Protein AF-A0A833GC86-F1 (afdb_monomer_lite)

Structure (mmCIF, N/CA/C/O backbone):
data_AF-A0A833GC86-F1
#
_entry.id   AF-A0A833GC86-F1
#
loop_
_atom_site.group_PDB
_atom_site.id
_atom_site.type_symbol
_atom_site.label_atom_id
_atom_site.label_alt_id
_atom_site.label_comp_id
_atom_site.label_asym_id
_atom_site.label_entity_id
_atom_site.label_seq_id
_atom_site.pdbx_PDB_ins_code
_atom_site.Cartn_x
_atom_site.Cartn_y
_atom_site.Cartn_z
_atom_site.occupancy
_atom_site.B_iso_or_equiv
_atom_site.auth_seq_id
_atom_site.auth_comp_id
_atom_site.auth_asym_id
_atom_site.auth_atom_id
_atom_site.pdbx_PDB_model_num
ATOM 1 N N . MET A 1 1 ? -3.538 -28.461 -6.489 1.00 41.25 1 MET A N 1
ATOM 2 C CA . MET A 1 1 ? -3.599 -27.564 -7.672 1.00 41.25 1 MET A CA 1
ATOM 3 C C . MET A 1 1 ? -4.728 -27.880 -8.668 1.00 41.25 1 MET A C 1
ATOM 5 O O . MET A 1 1 ? -5.441 -26.957 -9.031 1.00 41.25 1 MET A O 1
ATOM 9 N N . ARG A 1 2 ? -4.992 -29.138 -9.071 1.00 38.62 2 ARG A N 1
ATOM 10 C CA . ARG A 1 2 ? -6.050 -29.469 -10.067 1.00 38.62 2 ARG A CA 1
ATOM 11 C C . ARG A 1 2 ? -7.509 -29.173 -9.650 1.00 38.62 2 ARG A C 1
ATOM 13 O O . ARG A 1 2 ? -8.361 -29.050 -10.521 1.00 38.62 2 ARG A O 1
ATOM 20 N N . ARG A 1 3 ? -7.817 -29.083 -8.346 1.00 41.31 3 ARG A N 1
ATOM 21 C CA . ARG A 1 3 ? -9.195 -28.878 -7.836 1.00 41.31 3 ARG A CA 1
ATOM 22 C C . ARG A 1 3 ? -9.641 -27.407 -7.839 1.00 41.31 3 ARG A C 1
ATOM 24 O O . ARG A 1 3 ? -10.788 -27.131 -8.160 1.00 41.31 3 ARG A O 1
ATOM 31 N N . VAL A 1 4 ? -8.726 -26.469 -7.575 1.00 46.44 4 VAL A N 1
ATOM 32 C CA . VAL A 1 4 ? -9.007 -25.016 -7.590 1.00 46.44 4 VAL A CA 1
ATOM 33 C C . VAL A 1 4 ? -9.354 -24.543 -9.003 1.00 46.44 4 VAL A C 1
ATOM 35 O O . VAL A 1 4 ? -10.356 -23.866 -9.206 1.00 46.44 4 VAL A O 1
ATOM 38 N N . TRP A 1 5 ? -8.591 -25.004 -9.996 1.00 43.59 5 TRP A N 1
ATOM 39 C CA . TRP A 1 5 ? -8.842 -24.701 -11.406 1.00 43.59 5 TRP A CA 1
ATOM 40 C C . TRP A 1 5 ? -10.152 -25.285 -11.940 1.00 43.59 5 TRP A C 1
ATOM 42 O O . TRP A 1 5 ? -10.709 -24.736 -12.883 1.00 43.59 5 TRP A O 1
ATOM 52 N N . ARG A 1 6 ? -10.658 -26.369 -11.340 1.00 50.62 6 ARG A N 1
ATOM 53 C CA . ARG A 1 6 ? -11.938 -26.975 -11.728 1.00 50.62 6 ARG A CA 1
ATOM 54 C C . ARG A 1 6 ? -13.118 -26.120 -11.253 1.00 50.62 6 ARG A C 1
ATOM 56 O O . ARG A 1 6 ? -13.956 -25.752 -12.055 1.00 50.62 6 ARG A O 1
ATOM 63 N N . CYS A 1 7 ? -13.091 -25.661 -9.999 1.00 52.62 7 CYS A N 1
ATOM 64 C CA . CYS A 1 7 ? -14.120 -24.771 -9.443 1.00 52.62 7 CYS A CA 1
ATOM 65 C C . CYS A 1 7 ? -14.231 -23.428 -10.192 1.00 52.62 7 CYS A C 1
ATOM 67 O O . CYS A 1 7 ? -15.331 -22.937 -10.429 1.00 52.62 7 CYS A O 1
ATOM 69 N N . VAL A 1 8 ? -13.095 -22.850 -10.602 1.00 53.06 8 VAL A N 1
ATOM 70 C CA . VAL A 1 8 ? -13.078 -21.625 -11.422 1.00 53.06 8 VAL A CA 1
ATOM 71 C C . VAL A 1 8 ? -13.586 -21.900 -12.841 1.00 53.06 8 VAL A C 1
ATOM 73 O O . VAL A 1 8 ? -14.339 -21.089 -13.370 1.00 53.06 8 VAL A O 1
ATOM 76 N N . ARG A 1 9 ? -13.232 -23.052 -13.430 1.00 55.84 9 ARG A N 1
ATOM 77 C CA . ARG A 1 9 ? -13.683 -23.463 -14.768 1.00 55.84 9 ARG A CA 1
ATOM 78 C C . ARG A 1 9 ? -15.189 -23.704 -14.845 1.00 55.84 9 ARG A C 1
ATOM 80 O O . ARG A 1 9 ? -15.820 -23.273 -15.802 1.00 55.84 9 ARG A O 1
ATOM 87 N N . ASP A 1 10 ? -15.750 -24.348 -13.831 1.00 57.50 10 ASP A N 1
ATOM 88 C CA . ASP A 1 10 ? -17.147 -24.791 -13.839 1.00 57.50 10 ASP A CA 1
ATOM 89 C C . ASP A 1 10 ? -18.130 -23.664 -13.458 1.00 57.50 10 ASP A C 1
ATOM 91 O O . ASP A 1 10 ? -19.323 -23.770 -13.721 1.00 57.50 10 ASP A O 1
ATOM 95 N N . ARG A 1 11 ? -17.645 -22.566 -12.853 1.00 58.19 11 ARG A N 1
ATOM 96 C CA . ARG A 1 11 ? -18.454 -21.385 -12.471 1.00 58.19 11 ARG A CA 1
ATOM 97 C C . ARG A 1 11 ? -18.236 -20.159 -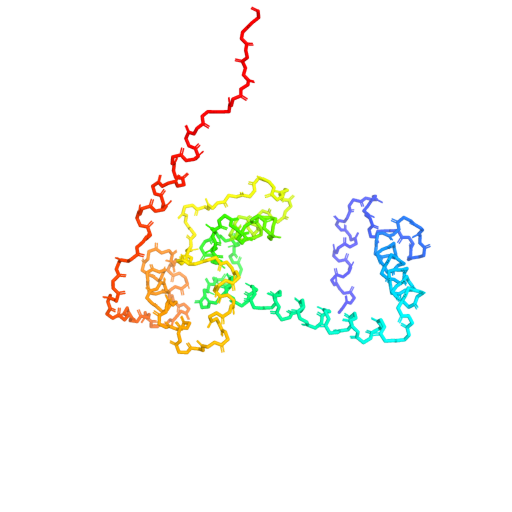13.363 1.00 58.19 11 ARG A C 1
ATOM 99 O O . ARG A 1 11 ? -18.746 -19.080 -13.064 1.00 58.19 11 ARG A O 1
ATOM 106 N N . GLY A 1 12 ? -17.443 -20.292 -14.421 1.00 54.50 12 GLY A N 1
ATOM 107 C CA . GLY A 1 12 ? -17.150 -19.202 -15.341 1.00 54.50 12 GLY A CA 1
ATOM 108 C C . GLY A 1 12 ? -18.253 -18.946 -16.354 1.00 54.50 12 GLY A C 1
ATOM 109 O O . GLY A 1 12 ? -18.792 -19.913 -16.887 1.00 54.50 12 GLY A O 1
ATOM 110 N N . PRO A 1 13 ? -18.536 -17.686 -16.724 1.00 58.62 13 PRO A N 1
ATOM 111 C CA . PRO A 1 13 ? -19.307 -17.427 -17.933 1.00 58.62 13 PRO A CA 1
ATOM 112 C C . PRO A 1 13 ? -18.597 -18.052 -19.156 1.00 58.62 13 PRO A C 1
ATOM 114 O O . PRO A 1 13 ? -17.365 -18.074 -19.193 1.00 58.62 13 PRO A O 1
ATOM 117 N N . PRO A 1 14 ? -19.322 -18.524 -20.187 1.00 57.69 14 PRO A N 1
ATOM 118 C CA . PRO A 1 14 ? -18.741 -19.218 -21.349 1.00 57.69 14 PRO A CA 1
ATOM 119 C C . PRO A 1 14 ? -17.734 -18.374 -22.159 1.00 57.69 14 PRO A C 1
ATOM 121 O O . PRO A 1 14 ? -16.962 -18.901 -22.952 1.00 57.69 14 PRO A O 1
ATOM 124 N N . HIS A 1 15 ? -17.703 -17.063 -21.926 1.00 60.59 15 HIS A N 1
ATOM 125 C CA . HIS A 1 15 ? -16.785 -16.077 -22.509 1.00 60.59 15 HIS A CA 1
ATOM 126 C C . HIS A 1 15 ? -15.728 -15.583 -21.504 1.00 60.59 15 HIS A C 1
ATOM 128 O O . HIS A 1 15 ? -15.120 -14.526 -21.694 1.00 60.59 15 HIS A O 1
ATOM 134 N N . ALA A 1 16 ? -15.495 -16.326 -20.419 1.00 61.56 16 ALA A N 1
ATOM 135 C CA . ALA A 1 16 ? -14.500 -15.965 -19.426 1.00 61.56 16 ALA A CA 1
ATOM 136 C C . ALA A 1 16 ? -13.107 -15.810 -20.077 1.00 61.56 16 ALA A C 1
ATOM 138 O O . ALA A 1 16 ? -12.679 -16.684 -20.836 1.00 61.56 16 ALA A O 1
ATOM 139 N N . PRO A 1 17 ? -12.350 -14.739 -19.771 1.00 59.00 17 PRO A N 1
ATOM 140 C CA . PRO A 1 17 ? -11.050 -14.469 -20.396 1.00 59.00 17 PRO A CA 1
ATOM 141 C C . PRO A 1 17 ? -10.033 -15.610 -20.258 1.00 59.00 17 PRO A C 1
ATOM 143 O O . PRO A 1 17 ? -9.136 -15.742 -21.087 1.00 59.00 17 PRO A O 1
ATOM 146 N N . TRP A 1 18 ? -10.178 -16.438 -19.221 1.00 59.81 18 TRP A N 1
ATOM 147 C CA . TRP A 1 18 ? -9.312 -17.579 -18.923 1.00 59.81 18 TRP A CA 1
ATOM 148 C C . TRP A 1 18 ? -9.715 -18.880 -19.639 1.00 59.81 18 TRP A C 1
ATOM 150 O O . TRP A 1 18 ? -8.977 -19.857 -19.554 1.00 59.81 18 TRP A O 1
ATOM 160 N N . ALA A 1 19 ? -10.854 -18.919 -20.344 1.00 62.34 19 ALA A N 1
ATOM 161 C CA . ALA A 1 19 ? -11.276 -20.062 -21.167 1.00 62.34 19 ALA A CA 1
ATOM 162 C C . ALA A 1 19 ? -10.611 -20.071 -22.559 1.00 62.34 19 ALA A C 1
ATOM 164 O O . ALA A 1 19 ? -10.871 -20.949 -23.380 1.00 62.34 19 ALA A O 1
ATOM 165 N N . ARG A 1 20 ? -9.755 -19.082 -22.843 1.00 70.38 20 ARG A N 1
ATOM 166 C CA . ARG A 1 20 ? -9.073 -18.928 -24.130 1.00 70.38 20 ARG A CA 1
ATOM 167 C C . ARG A 1 20 ? -7.896 -19.907 -24.255 1.00 70.38 20 ARG A C 1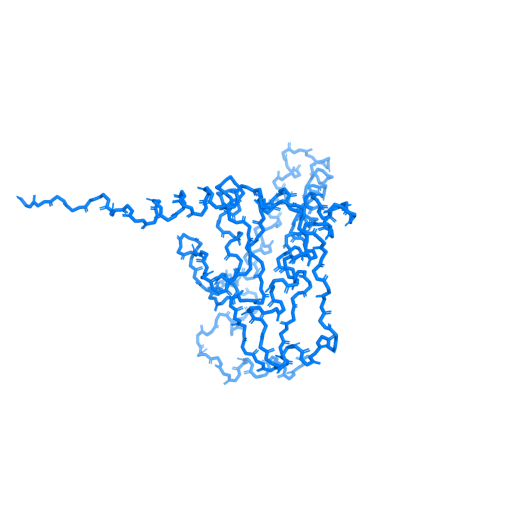
ATOM 169 O O . ARG A 1 20 ? -7.266 -20.222 -23.244 1.00 70.38 20 ARG A O 1
ATOM 176 N N . PRO A 1 21 ? -7.556 -20.357 -25.479 1.00 77.56 21 PRO A N 1
ATOM 177 C CA . PRO A 1 21 ? -6.347 -21.140 -25.712 1.00 77.56 21 PRO A CA 1
ATOM 178 C C . PRO A 1 21 ? -5.118 -20.413 -25.168 1.00 77.56 21 PRO A C 1
ATOM 180 O O . PRO A 1 21 ? -5.012 -19.191 -25.300 1.00 77.56 21 PRO A O 1
ATOM 183 N N . TRP A 1 22 ? -4.178 -21.170 -24.599 1.00 77.00 22 TRP A N 1
ATOM 184 C CA . TRP A 1 22 ? -2.976 -20.622 -23.968 1.00 77.00 22 TRP A CA 1
ATOM 185 C C . TRP A 1 22 ? -2.252 -19.622 -24.873 1.00 77.00 22 TRP A C 1
ATOM 187 O O . TRP A 1 22 ? -1.982 -18.516 -24.421 1.00 77.00 22 TRP A O 1
ATOM 197 N N . PHE A 1 23 ? -2.060 -19.965 -26.152 1.00 83.12 23 PHE A N 1
ATOM 198 C CA . PHE A 1 23 ? -1.354 -19.166 -27.163 1.00 83.12 23 PHE A CA 1
ATOM 199 C C . PHE A 1 23 ? -2.235 -18.170 -27.940 1.00 83.12 23 PHE A C 1
ATOM 201 O O . PHE A 1 23 ? -1.877 -17.743 -29.033 1.00 83.12 23 PHE A O 1
ATOM 208 N N . SER A 1 24 ? -3.403 -17.792 -27.415 1.00 83.75 24 SER A N 1
ATOM 209 C CA . SER A 1 24 ? -4.240 -16.780 -28.067 1.00 83.75 24 SER A CA 1
ATOM 210 C C . SER A 1 24 ? -3.587 -15.387 -27.996 1.00 83.75 24 SER A C 1
ATOM 212 O O . SER A 1 24 ? -3.195 -14.967 -26.904 1.00 83.75 24 SER A O 1
ATOM 214 N N . PRO A 1 25 ? -3.563 -14.602 -29.093 1.00 83.56 25 PRO A N 1
ATOM 215 C CA . PRO A 1 25 ? -3.072 -13.220 -29.069 1.00 83.56 25 PRO A CA 1
ATOM 216 C C . PRO A 1 25 ? -3.931 -12.298 -28.192 1.00 83.56 25 PRO A C 1
ATOM 218 O O . PRO A 1 25 ? -3.479 -11.225 -27.808 1.00 83.56 25 PRO A O 1
ATOM 221 N N . HIS A 1 26 ? -5.150 -12.713 -27.829 1.00 84.25 26 HIS A N 1
ATOM 222 C CA . HIS A 1 26 ? -6.025 -11.991 -26.902 1.00 84.25 26 HIS A CA 1
ATOM 223 C C . HIS A 1 26 ? -5.904 -12.468 -25.446 1.00 84.25 26 HIS A C 1
ATOM 225 O O . HIS A 1 26 ? -6.743 -12.121 -24.605 1.00 84.25 26 HIS A O 1
ATOM 231 N N . ASN A 1 27 ? -4.912 -13.304 -25.135 1.00 86.00 27 ASN A N 1
ATOM 232 C CA . ASN A 1 27 ? -4.597 -13.686 -23.768 1.00 86.00 27 ASN A CA 1
ATOM 233 C C . ASN A 1 27 ? -3.830 -12.540 -23.089 1.00 86.00 27 ASN A C 1
ATOM 235 O O . ASN A 1 27 ? -2.641 -12.349 -23.337 1.00 86.00 27 ASN A O 1
ATOM 239 N N . ARG A 1 28 ? -4.506 -11.787 -22.210 1.00 85.12 28 ARG A N 1
ATOM 240 C CA . ARG A 1 28 ? -3.920 -10.626 -21.512 1.00 85.12 28 ARG A CA 1
ATOM 241 C C . ARG A 1 28 ? -2.653 -10.966 -20.723 1.00 85.12 28 ARG A C 1
ATOM 243 O O . ARG A 1 28 ? -1.787 -10.110 -20.587 1.00 85.12 28 ARG A O 1
ATOM 250 N N . PHE A 1 29 ? -2.529 -12.199 -20.228 1.00 86.44 29 PHE A N 1
ATOM 251 C CA . PHE A 1 29 ? -1.321 -12.651 -19.540 1.00 86.44 29 PHE A CA 1
ATOM 252 C C . PHE A 1 29 ? -0.124 -12.722 -20.499 1.00 86.44 29 PHE A C 1
ATOM 254 O O . PHE A 1 29 ? 0.922 -12.147 -20.210 1.00 86.44 29 PHE A O 1
ATOM 261 N N . LEU A 1 30 ? -0.293 -13.350 -21.670 1.00 88.62 30 LEU A N 1
ATOM 262 C CA . LEU A 1 30 ? 0.762 -13.400 -22.688 1.00 88.62 30 LEU A CA 1
ATOM 263 C C . LEU A 1 30 ? 1.086 -12.015 -23.248 1.00 88.62 30 LEU A C 1
ATOM 265 O O . LEU A 1 30 ? 2.257 -11.701 -23.420 1.00 88.62 30 LEU A O 1
ATOM 269 N N . GLN A 1 31 ? 0.073 -11.175 -23.481 1.00 90.88 31 GLN A N 1
ATOM 270 C CA . GLN A 1 31 ? 0.286 -9.781 -23.886 1.00 90.88 31 GLN A CA 1
ATOM 271 C C . GLN A 1 31 ? 1.161 -9.032 -22.870 1.00 90.88 31 GLN A C 1
ATOM 273 O O . GLN A 1 31 ? 2.071 -8.310 -23.266 1.00 90.88 31 GLN A O 1
ATOM 278 N N . GLY A 1 32 ? 0.924 -9.243 -21.569 1.00 91.19 32 GLY A N 1
ATOM 279 C CA . GLY A 1 32 ? 1.743 -8.677 -20.497 1.00 91.19 32 GLY A CA 1
ATOM 280 C C . GLY A 1 32 ? 3.193 -9.166 -20.531 1.00 91.19 32 GLY A C 1
ATOM 281 O O . GLY A 1 32 ? 4.105 -8.348 -20.452 1.00 91.19 32 GLY A O 1
ATOM 282 N N . ILE A 1 33 ? 3.415 -10.472 -20.721 1.00 92.38 33 ILE A N 1
ATOM 283 C CA . ILE A 1 33 ? 4.769 -11.036 -20.864 1.00 92.38 33 ILE A CA 1
ATOM 284 C C . ILE A 1 33 ? 5.480 -10.440 -22.081 1.00 92.38 33 ILE A C 1
ATOM 286 O O . ILE A 1 33 ? 6.621 -10.003 -21.965 1.00 92.38 33 ILE A O 1
ATOM 290 N N . VAL A 1 34 ? 4.816 -10.389 -23.240 1.00 94.62 34 VAL A N 1
ATOM 291 C CA . VAL A 1 34 ? 5.395 -9.814 -24.462 1.00 94.62 34 VAL A CA 1
ATOM 292 C C . VAL A 1 34 ? 5.765 -8.350 -24.239 1.00 94.62 34 VAL A C 1
ATOM 294 O O . VAL A 1 34 ? 6.886 -7.961 -24.550 1.00 94.62 34 VAL A O 1
ATOM 297 N N . LEU A 1 35 ? 4.876 -7.554 -23.638 1.00 95.00 35 LEU A N 1
ATOM 298 C CA . LEU A 1 35 ? 5.151 -6.152 -23.323 1.00 95.00 35 LEU A CA 1
ATOM 299 C C . LEU A 1 35 ? 6.356 -5.998 -22.382 1.00 95.00 35 LEU A C 1
ATOM 301 O O . LEU A 1 35 ? 7.195 -5.126 -22.598 1.00 95.00 35 LEU A O 1
ATOM 305 N N . GLN A 1 36 ? 6.480 -6.862 -21.372 1.00 92.12 36 GLN A N 1
ATOM 306 C CA . GLN A 1 36 ? 7.625 -6.860 -20.463 1.00 92.12 36 GLN A CA 1
ATOM 307 C C . GLN A 1 36 ? 8.932 -7.209 -21.191 1.00 92.12 36 GLN A C 1
ATOM 309 O O . GLN A 1 36 ? 9.941 -6.538 -20.982 1.00 92.12 36 GLN A O 1
ATOM 314 N N . MET A 1 37 ? 8.919 -8.207 -22.079 1.00 93.50 37 MET A N 1
ATOM 315 C CA . MET A 1 37 ? 10.089 -8.564 -22.891 1.00 93.50 37 MET A CA 1
ATOM 316 C C . MET A 1 37 ? 10.482 -7.440 -23.854 1.00 93.50 37 MET A C 1
ATOM 318 O O . MET A 1 37 ? 11.669 -7.159 -24.005 1.00 93.50 37 MET A O 1
ATOM 322 N N . VAL A 1 38 ? 9.504 -6.758 -24.459 1.00 95.62 38 VAL A N 1
ATOM 323 C CA . VAL A 1 38 ? 9.738 -5.575 -25.304 1.00 95.62 38 VAL A CA 1
ATOM 324 C C . VAL A 1 38 ? 10.388 -4.453 -24.498 1.00 95.62 38 VAL A C 1
ATOM 326 O O . VAL A 1 38 ? 11.356 -3.860 -24.965 1.00 95.62 38 VAL A O 1
ATOM 329 N N . LEU A 1 39 ? 9.916 -4.189 -23.276 1.00 93.12 39 LEU A N 1
ATOM 330 C CA . LEU A 1 39 ? 10.502 -3.169 -22.404 1.00 93.12 39 LEU A CA 1
ATOM 331 C C . LEU A 1 39 ? 11.962 -3.491 -22.051 1.00 93.12 39 LEU A C 1
ATOM 333 O O . LEU A 1 39 ? 12.820 -2.618 -22.152 1.00 93.12 39 LEU A O 1
ATOM 337 N N . VAL A 1 40 ? 12.260 -4.742 -21.686 1.00 91.38 40 VAL A N 1
ATOM 338 C CA . VAL A 1 40 ? 13.640 -5.179 -21.414 1.00 91.38 40 VAL A CA 1
ATOM 339 C C . VAL A 1 40 ? 14.506 -5.056 -22.671 1.00 91.38 40 VAL A C 1
ATOM 341 O O . VAL A 1 40 ? 15.615 -4.532 -22.598 1.00 91.38 40 VAL A O 1
ATOM 344 N N . GLY A 1 41 ? 13.992 -5.471 -23.834 1.00 93.31 41 GLY A N 1
ATOM 345 C CA . GLY A 1 41 ? 14.680 -5.319 -25.117 1.00 93.31 41 GLY A CA 1
ATOM 346 C C . GLY A 1 41 ? 14.990 -3.858 -25.451 1.00 93.31 41 GLY A C 1
ATOM 347 O O . GLY A 1 41 ? 16.100 -3.553 -25.877 1.00 93.31 41 GLY A O 1
ATOM 348 N N . LEU A 1 42 ? 14.053 -2.942 -25.185 1.00 95.38 42 LEU A N 1
ATOM 349 C CA . LEU A 1 42 ? 14.245 -1.504 -25.375 1.00 95.38 42 LEU A CA 1
ATOM 350 C C . LEU A 1 42 ? 15.335 -0.945 -24.451 1.00 95.38 42 LEU A C 1
ATOM 352 O O . LEU A 1 42 ? 16.176 -0.170 -24.898 1.00 95.38 42 LEU A O 1
ATOM 356 N N . VAL A 1 43 ? 15.362 -1.364 -23.184 1.00 95.00 43 VAL A N 1
ATOM 357 C CA . VAL A 1 43 ? 16.419 -0.971 -22.237 1.00 95.00 43 VAL A CA 1
ATOM 358 C C . VAL A 1 43 ? 17.795 -1.417 -22.736 1.00 95.00 43 VAL A C 1
ATOM 360 O O . VAL A 1 43 ? 18.733 -0.622 -22.725 1.00 95.00 43 VAL A O 1
ATOM 363 N N . VAL A 1 44 ? 17.913 -2.657 -23.220 1.00 93.69 44 VAL A N 1
ATOM 364 C CA . VAL A 1 44 ? 19.168 -3.173 -23.793 1.00 93.69 44 VAL A CA 1
ATOM 365 C C . VAL A 1 44 ? 19.548 -2.426 -25.070 1.00 93.69 44 VAL A C 1
ATOM 367 O O . VAL A 1 44 ? 20.718 -2.113 -25.260 1.00 93.69 44 VAL A O 1
ATOM 370 N N . ALA A 1 45 ? 18.585 -2.101 -25.932 1.00 95.06 45 ALA A N 1
ATOM 371 C CA . ALA A 1 45 ? 18.848 -1.367 -27.167 1.00 95.06 45 ALA A CA 1
ATOM 372 C C . ALA A 1 45 ? 19.350 0.066 -26.911 1.00 95.06 45 ALA A C 1
ATOM 374 O O . ALA A 1 45 ? 20.207 0.549 -27.645 1.00 95.06 45 ALA A O 1
ATOM 375 N N . LEU A 1 46 ? 18.837 0.739 -25.874 1.00 96.06 46 LEU A N 1
ATOM 376 C CA . LEU A 1 46 ? 19.182 2.131 -25.559 1.00 96.06 46 LEU A CA 1
ATOM 377 C C . LEU A 1 46 ? 20.438 2.270 -24.693 1.00 96.06 46 LEU A C 1
ATOM 379 O O . LEU A 1 46 ? 21.219 3.196 -24.890 1.00 96.06 46 LEU A O 1
ATOM 383 N N . ALA A 1 47 ? 20.618 1.381 -23.716 1.00 94.81 47 ALA A N 1
ATOM 384 C CA . ALA A 1 47 ? 21.668 1.491 -22.703 1.00 94.81 47 ALA A CA 1
ATOM 385 C C . ALA A 1 47 ? 22.681 0.335 -22.743 1.00 94.81 47 ALA A C 1
ATOM 387 O O . ALA A 1 47 ? 23.611 0.305 -21.941 1.00 94.81 47 ALA A O 1
ATOM 388 N N . GLY A 1 48 ? 22.526 -0.629 -23.653 1.00 94.12 48 GLY A N 1
ATOM 389 C CA . GLY A 1 48 ? 23.367 -1.821 -23.708 1.00 94.12 48 GLY A CA 1
ATOM 390 C C . GLY A 1 48 ? 23.178 -2.747 -22.495 1.00 94.12 48 GLY A C 1
ATOM 391 O O . GLY A 1 48 ? 22.191 -2.645 -21.758 1.00 94.12 48 GLY A O 1
ATOM 392 N N . PRO A 1 49 ? 24.131 -3.663 -22.243 1.00 91.31 49 PRO A N 1
ATOM 393 C CA . PRO A 1 49 ? 24.060 -4.600 -21.118 1.00 91.31 49 PRO A CA 1
ATOM 394 C C . PRO A 1 49 ? 24.004 -3.933 -19.734 1.00 91.31 49 PRO A C 1
ATOM 396 O O . PRO A 1 49 ? 23.401 -4.487 -18.816 1.00 91.31 49 PRO A O 1
ATOM 399 N N . SER A 1 50 ? 24.578 -2.735 -19.566 1.00 94.12 50 SER A N 1
ATOM 400 C CA . SER A 1 50 ? 24.494 -1.981 -18.303 1.00 94.12 50 SER A CA 1
ATOM 401 C C . SER A 1 50 ? 23.062 -1.529 -17.989 1.00 94.12 50 SER A C 1
ATOM 403 O O . SER A 1 50 ? 22.694 -1.439 -16.816 1.00 94.12 50 SER A O 1
ATOM 405 N N . GLY A 1 51 ? 22.219 -1.348 -19.013 1.00 93.69 51 GLY A N 1
ATOM 406 C CA . GLY A 1 51 ? 20.788 -1.102 -18.855 1.00 93.69 51 GLY A CA 1
ATOM 407 C C . GLY A 1 51 ? 20.069 -2.214 -18.088 1.00 93.69 51 GLY A C 1
ATOM 408 O O . GLY A 1 51 ? 19.191 -1.926 -17.279 1.00 93.69 51 GLY A O 1
ATOM 409 N N . ILE A 1 52 ? 20.483 -3.475 -18.262 1.00 91.56 52 ILE A N 1
ATOM 410 C CA . ILE A 1 52 ? 19.915 -4.617 -17.524 1.00 91.56 52 ILE A CA 1
ATOM 411 C C . ILE A 1 52 ? 20.200 -4.478 -16.027 1.00 91.56 52 ILE A C 1
ATOM 413 O O . ILE A 1 52 ? 19.312 -4.708 -15.208 1.00 91.56 52 ILE A O 1
ATOM 417 N N . VAL A 1 53 ? 21.420 -4.070 -15.666 1.00 93.25 53 VAL A N 1
ATOM 418 C CA . VAL A 1 53 ? 21.816 -3.870 -14.265 1.00 93.25 53 VAL A CA 1
ATOM 419 C C . VAL A 1 53 ? 21.002 -2.739 -13.639 1.00 93.25 53 VAL A C 1
ATOM 421 O O . VAL A 1 53 ? 20.428 -2.924 -12.567 1.00 93.25 53 VAL A O 1
ATOM 424 N N . ALA A 1 54 ? 20.886 -1.597 -14.323 1.00 92.75 54 ALA A N 1
ATOM 425 C CA . ALA A 1 54 ? 20.071 -0.478 -13.852 1.00 92.75 54 ALA A CA 1
ATOM 426 C C . ALA A 1 54 ? 18.595 -0.881 -13.684 1.00 92.75 54 ALA A C 1
ATOM 428 O O . ALA A 1 54 ? 17.997 -0.618 -12.641 1.00 92.75 54 ALA A O 1
ATOM 429 N N . PHE A 1 55 ? 18.033 -1.596 -14.663 1.00 92.69 55 PHE A N 1
ATOM 430 C CA . PHE A 1 55 ? 16.666 -2.111 -14.606 1.00 92.69 55 PHE A CA 1
ATOM 431 C C . PHE A 1 55 ? 16.456 -3.071 -13.428 1.00 92.69 55 PHE A C 1
ATOM 433 O O . PHE A 1 55 ? 15.460 -2.957 -12.715 1.00 92.69 55 PHE A O 1
ATOM 440 N N . ALA A 1 56 ? 17.402 -3.980 -13.178 1.00 93.31 56 ALA A N 1
ATOM 441 C CA . ALA A 1 56 ? 17.344 -4.908 -12.052 1.00 93.31 56 ALA A CA 1
ATOM 442 C C . ALA A 1 56 ? 17.387 -4.180 -10.698 1.00 93.31 56 ALA A C 1
ATOM 444 O O . ALA A 1 56 ? 16.609 -4.511 -9.803 1.00 93.31 56 ALA A O 1
ATOM 445 N N . ILE A 1 57 ? 18.236 -3.154 -10.558 1.00 95.44 57 ILE A N 1
ATOM 446 C CA . ILE A 1 57 ? 18.295 -2.316 -9.351 1.00 95.44 57 ILE A CA 1
ATOM 447 C C . ILE A 1 57 ? 16.957 -1.602 -9.135 1.00 95.44 57 ILE A C 1
ATOM 449 O O . ILE A 1 57 ? 16.391 -1.678 -8.044 1.00 95.44 57 ILE A O 1
ATOM 453 N N . THR A 1 58 ? 16.409 -0.953 -10.168 1.00 94.44 58 THR A N 1
ATOM 454 C CA . THR A 1 58 ? 15.105 -0.278 -10.080 1.00 94.44 58 THR A CA 1
ATOM 455 C C . THR A 1 58 ? 13.981 -1.254 -9.732 1.00 94.44 58 THR A C 1
ATOM 457 O O . THR A 1 58 ? 13.141 -0.938 -8.890 1.00 94.44 58 THR A O 1
ATOM 460 N N . ALA A 1 59 ? 13.978 -2.455 -10.317 1.00 93.38 59 ALA A N 1
ATOM 461 C CA . ALA A 1 59 ? 13.012 -3.498 -9.986 1.00 93.38 59 ALA A CA 1
ATOM 462 C C . ALA A 1 59 ? 13.127 -3.934 -8.516 1.00 93.38 59 ALA A C 1
ATOM 464 O O . ALA A 1 59 ? 12.109 -4.038 -7.834 1.00 93.38 59 ALA A O 1
ATOM 465 N N . GLY A 1 60 ? 14.348 -4.120 -8.005 1.00 96.00 60 GLY A N 1
ATOM 466 C CA . GLY A 1 60 ? 14.596 -4.444 -6.599 1.00 96.00 60 GLY A CA 1
ATOM 467 C C . GLY A 1 60 ? 14.101 -3.354 -5.647 1.00 96.00 60 GLY A C 1
ATOM 468 O O . GLY A 1 60 ? 13.390 -3.650 -4.687 1.00 96.00 60 GLY A O 1
ATOM 469 N N . ILE A 1 61 ? 14.390 -2.084 -5.949 1.00 93.56 61 ILE A N 1
ATOM 470 C CA . ILE A 1 61 ? 13.868 -0.940 -5.186 1.00 93.56 61 ILE A CA 1
ATOM 471 C C . ILE A 1 61 ? 12.335 -0.951 -5.193 1.00 93.56 61 ILE A C 1
ATOM 473 O O . ILE A 1 61 ? 11.713 -0.791 -4.146 1.00 93.56 61 ILE A O 1
ATOM 477 N N . ASN A 1 62 ? 11.715 -1.183 -6.352 1.00 91.81 62 ASN A N 1
ATOM 478 C CA . ASN A 1 62 ? 10.262 -1.224 -6.470 1.00 91.81 62 ASN A CA 1
ATOM 479 C C . ASN A 1 62 ? 9.635 -2.363 -5.645 1.00 91.81 62 ASN A C 1
ATOM 481 O O . ASN A 1 62 ? 8.603 -2.151 -5.013 1.00 91.81 62 ASN A O 1
ATOM 485 N N . VAL A 1 63 ? 10.269 -3.541 -5.591 1.00 94.12 63 VAL A N 1
ATOM 486 C CA . VAL A 1 63 ? 9.839 -4.638 -4.705 1.00 94.12 63 VAL A CA 1
ATOM 487 C C . VAL A 1 63 ? 9.855 -4.182 -3.249 1.00 94.12 63 VAL A C 1
ATOM 489 O O . VAL A 1 63 ? 8.851 -4.331 -2.561 1.00 94.12 63 VAL A O 1
ATOM 492 N N . VAL A 1 64 ? 10.944 -3.559 -2.790 1.00 92.06 64 VAL A N 1
ATOM 493 C CA . VAL A 1 64 ? 11.038 -3.055 -1.410 1.00 92.06 64 VAL A CA 1
ATOM 494 C C . VAL A 1 64 ? 9.947 -2.023 -1.117 1.00 92.06 64 VAL A C 1
ATOM 496 O O . VAL A 1 64 ? 9.320 -2.086 -0.064 1.00 92.06 64 VAL A O 1
ATOM 499 N N . VAL A 1 65 ? 9.678 -1.096 -2.041 1.00 90.19 65 VAL A N 1
ATOM 500 C CA . VAL A 1 65 ? 8.635 -0.070 -1.873 1.00 90.19 65 VAL A CA 1
ATOM 501 C C . VAL A 1 65 ? 7.241 -0.693 -1.766 1.00 90.19 65 VAL A C 1
ATOM 503 O O . VAL A 1 65 ? 6.464 -0.303 -0.892 1.00 90.19 65 VAL A O 1
ATOM 506 N N . ILE A 1 66 ? 6.920 -1.666 -2.623 1.00 90.81 66 ILE A N 1
ATOM 507 C CA . ILE A 1 66 ? 5.623 -2.355 -2.599 1.00 90.81 66 ILE A CA 1
ATOM 508 C C . ILE A 1 66 ? 5.471 -3.169 -1.312 1.00 90.81 66 ILE A C 1
ATOM 510 O O . ILE A 1 66 ? 4.444 -3.060 -0.644 1.00 90.81 66 ILE A O 1
ATOM 514 N N . GLU A 1 67 ? 6.492 -3.935 -0.927 1.00 94.31 67 GLU A N 1
ATOM 515 C CA . GLU A 1 67 ? 6.445 -4.758 0.283 1.00 94.31 67 GLU A CA 1
ATOM 516 C C . GLU A 1 67 ? 6.405 -3.915 1.559 1.00 94.31 67 GLU A C 1
ATOM 518 O O . GLU A 1 67 ? 5.662 -4.239 2.483 1.00 94.31 67 GLU A O 1
ATOM 523 N N . ALA A 1 68 ? 7.116 -2.786 1.605 1.00 92.38 68 ALA A N 1
ATOM 524 C CA . ALA A 1 68 ? 7.001 -1.842 2.711 1.00 92.38 68 ALA A CA 1
ATOM 525 C C . ALA A 1 68 ? 5.580 -1.262 2.802 1.00 92.38 68 ALA A C 1
ATOM 527 O O . ALA A 1 68 ? 5.018 -1.186 3.895 1.00 92.38 68 ALA A O 1
ATOM 528 N N . GLY A 1 69 ? 4.969 -0.926 1.659 1.00 91.69 69 GLY A N 1
ATOM 529 C CA . GLY A 1 69 ? 3.571 -0.504 1.574 1.00 91.69 69 GLY A CA 1
ATOM 530 C C . GLY A 1 69 ? 2.597 -1.568 2.090 1.00 91.69 69 GLY A C 1
ATOM 531 O O . GLY A 1 69 ? 1.719 -1.254 2.894 1.00 91.69 69 GLY A O 1
ATOM 532 N N . ASN A 1 70 ? 2.784 -2.829 1.690 1.00 92.75 70 ASN A N 1
ATOM 533 C CA . ASN A 1 70 ? 1.993 -3.965 2.173 1.00 92.75 70 ASN A CA 1
ATOM 534 C C . ASN A 1 70 ? 2.162 -4.164 3.681 1.00 92.75 70 ASN A C 1
ATOM 536 O O . ASN A 1 70 ? 1.177 -4.347 4.399 1.00 92.75 70 ASN A O 1
ATOM 540 N N . TYR A 1 71 ? 3.405 -4.093 4.160 1.00 95.31 71 TYR A N 1
ATOM 541 C CA . TYR A 1 71 ? 3.737 -4.242 5.567 1.00 95.31 71 TYR A CA 1
ATOM 542 C C . TYR A 1 71 ? 3.013 -3.192 6.404 1.00 95.31 71 TYR A C 1
ATOM 544 O O . TYR A 1 71 ? 2.229 -3.556 7.277 1.00 95.31 71 TYR A O 1
ATOM 552 N N . ILE A 1 72 ? 3.179 -1.898 6.104 1.00 95.38 72 I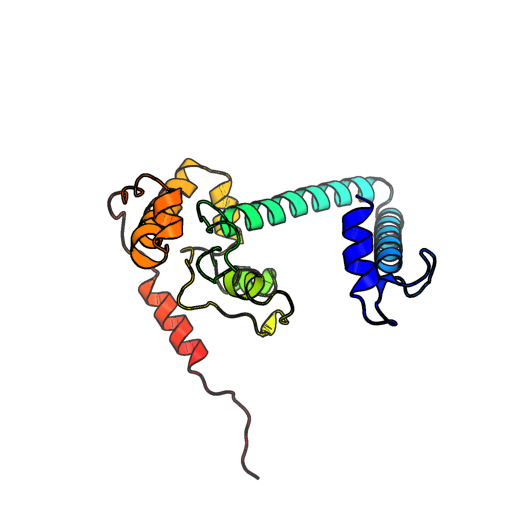LE A N 1
ATOM 553 C CA . ILE A 1 72 ? 2.494 -0.849 6.870 1.00 95.38 72 ILE A CA 1
ATOM 554 C C . ILE A 1 72 ? 0.974 -0.905 6.672 1.00 95.38 72 ILE A C 1
ATOM 556 O O . ILE A 1 72 ? 0.223 -0.681 7.612 1.00 95.38 72 ILE A O 1
ATOM 560 N N . GLY A 1 73 ? 0.491 -1.263 5.480 1.00 94.00 73 GLY A N 1
ATOM 561 C CA . GLY A 1 73 ? -0.939 -1.352 5.183 1.00 94.00 73 GLY A CA 1
ATOM 562 C C . GLY A 1 73 ? -1.671 -2.405 6.017 1.00 94.00 73 GLY A C 1
ATOM 563 O O . GLY A 1 73 ? -2.870 -2.262 6.263 1.00 94.00 73 GLY A O 1
ATOM 564 N N . HIS A 1 74 ? -0.965 -3.434 6.491 1.00 94.62 74 HIS A N 1
ATOM 565 C CA . HIS A 1 74 ? -1.555 -4.571 7.204 1.00 94.62 74 HIS A CA 1
ATOM 566 C C . HIS A 1 74 ? -0.944 -4.851 8.581 1.00 94.62 74 HIS A C 1
ATOM 568 O O . HIS A 1 74 ? -1.346 -5.810 9.240 1.00 94.62 74 HIS A O 1
ATOM 574 N N . TYR A 1 75 ? -0.004 -4.027 9.044 1.00 95.62 75 TYR A N 1
ATOM 575 C CA . TYR A 1 75 ? 0.721 -4.298 10.279 1.00 95.62 75 TYR A CA 1
ATOM 576 C C . TYR A 1 75 ? -0.206 -4.385 11.499 1.00 95.62 75 TYR A C 1
ATOM 578 O O . TYR A 1 75 ? -0.966 -3.459 11.788 1.00 95.62 75 TYR A O 1
ATOM 586 N N . GLY A 1 76 ? -0.099 -5.486 12.248 1.00 93.06 76 GLY A N 1
ATOM 587 C CA . GLY A 1 76 ? -0.693 -5.650 13.578 1.00 93.06 76 GLY A CA 1
ATOM 588 C C . GLY A 1 76 ? -2.224 -5.739 13.637 1.00 93.06 76 GLY A C 1
ATOM 589 O O . GLY A 1 76 ? -2.764 -5.881 14.736 1.00 93.06 76 GLY A O 1
ATOM 590 N N . LEU A 1 77 ? -2.926 -5.662 12.503 1.00 93.50 77 LEU A N 1
ATOM 591 C CA . LEU A 1 77 ? -4.385 -5.770 12.438 1.00 93.50 77 LEU A CA 1
ATOM 592 C C . LEU A 1 77 ? -4.800 -7.225 12.239 1.00 93.50 77 LEU A C 1
ATOM 594 O O . LEU A 1 77 ? -4.220 -7.948 11.428 1.00 93.50 77 LEU A O 1
ATOM 598 N N . VAL A 1 78 ? -5.841 -7.645 12.953 1.00 93.62 78 VAL A N 1
ATOM 599 C CA . VAL A 1 78 ? -6.375 -9.006 12.862 1.00 93.62 78 VAL A CA 1
ATOM 600 C C . VAL A 1 78 ? -7.768 -9.004 12.250 1.00 93.62 78 VAL A C 1
ATOM 602 O O . VAL A 1 78 ? -8.511 -8.025 12.317 1.00 93.62 78 VAL A O 1
ATOM 605 N N . ARG A 1 79 ? -8.120 -10.132 11.640 1.00 94.06 79 ARG A N 1
ATOM 606 C CA . ARG A 1 79 ? -9.453 -10.404 11.111 1.00 94.06 79 ARG A CA 1
ATOM 607 C C . ARG A 1 79 ? -9.851 -11.806 11.526 1.00 94.06 79 ARG A C 1
ATOM 609 O O . ARG A 1 79 ? -9.084 -12.746 11.314 1.00 94.06 79 ARG A O 1
ATOM 616 N N . ALA A 1 80 ? -11.070 -11.954 12.029 1.00 92.62 80 ALA A N 1
ATOM 617 C CA . ALA A 1 80 ? -11.598 -13.268 12.360 1.00 92.62 80 ALA A CA 1
ATOM 618 C C . ALA A 1 80 ? -11.673 -14.193 11.119 1.00 92.62 80 ALA A C 1
ATOM 620 O O . ALA A 1 80 ? -12.155 -13.764 10.058 1.00 92.62 80 ALA A O 1
ATOM 621 N N . PRO A 1 81 ? -11.207 -15.456 11.211 1.00 90.69 81 PRO A N 1
ATOM 622 C CA . PRO A 1 81 ? -11.266 -16.411 10.108 1.00 90.69 81 PRO A CA 1
ATOM 623 C C . PRO A 1 81 ? -12.677 -16.541 9.522 1.00 90.69 81 PRO A C 1
ATOM 625 O O . PRO A 1 81 ? -13.672 -16.554 10.239 1.00 90.69 81 PRO A O 1
ATOM 628 N N . GLY A 1 82 ? -12.778 -16.603 8.193 1.00 90.25 82 GLY A N 1
ATOM 629 C CA . GLY A 1 82 ? -14.063 -16.724 7.492 1.00 90.25 82 GLY A CA 1
ATOM 630 C C . GLY A 1 82 ? -14.932 -15.456 7.462 1.00 90.25 82 GLY A C 1
ATOM 631 O O . GLY A 1 82 ? -15.931 -15.438 6.746 1.00 90.25 82 GLY A O 1
ATOM 632 N N . ARG A 1 83 ? -14.567 -14.370 8.162 1.00 90.00 83 ARG A N 1
ATOM 633 C CA . ARG A 1 83 ? -15.306 -13.094 8.110 1.00 90.00 83 ARG A CA 1
ATOM 634 C C . ARG A 1 83 ? -14.895 -12.235 6.906 1.00 90.00 83 ARG A C 1
ATOM 636 O O . ARG A 1 83 ? -13.731 -12.271 6.506 1.00 90.00 83 ARG A O 1
ATOM 643 N N . PRO A 1 84 ? -15.796 -11.422 6.323 1.00 90.06 84 PRO A N 1
ATOM 644 C CA . PRO A 1 84 ? -15.455 -10.543 5.203 1.00 90.06 84 PRO A CA 1
ATOM 645 C C . PRO A 1 84 ? -14.440 -9.458 5.595 1.00 90.06 84 PRO A C 1
ATOM 647 O O . PRO A 1 84 ? -14.333 -9.070 6.759 1.00 90.06 84 PRO A O 1
ATOM 650 N N . VAL A 1 85 ? -13.703 -8.936 4.610 1.00 90.94 85 VAL A N 1
ATOM 651 C CA . VAL A 1 85 ? -12.801 -7.793 4.817 1.00 90.94 85 VAL A CA 1
ATOM 652 C C . VAL A 1 85 ? -13.621 -6.517 5.039 1.00 90.94 85 VAL A C 1
ATOM 654 O O . VAL A 1 85 ? -14.542 -6.217 4.276 1.00 90.94 85 VAL A O 1
ATOM 657 N N . ARG A 1 86 ? -13.280 -5.775 6.096 1.00 92.44 86 ARG A N 1
ATOM 658 C CA . ARG A 1 86 ? -13.870 -4.499 6.500 1.00 92.44 86 ARG A CA 1
ATOM 659 C C . ARG A 1 86 ? -12.795 -3.410 6.506 1.00 92.44 86 ARG A C 1
ATOM 661 O O . ARG A 1 86 ? -11.614 -3.753 6.574 1.00 92.44 86 ARG A O 1
ATOM 668 N N . PRO A 1 87 ? -13.184 -2.123 6.482 1.00 93.56 87 PRO A N 1
ATOM 669 C CA . PRO A 1 87 ? -12.227 -1.020 6.426 1.00 93.56 87 PRO A CA 1
ATOM 670 C C . PRO A 1 87 ? -11.189 -1.056 7.556 1.00 93.56 87 PRO A C 1
ATOM 672 O O . PRO A 1 87 ? -10.000 -0.866 7.311 1.00 93.56 87 PRO A O 1
ATOM 675 N N . ARG A 1 88 ? -11.619 -1.462 8.754 1.00 93.62 88 ARG A N 1
ATOM 676 C CA . ARG A 1 88 ? -10.772 -1.676 9.930 1.00 93.62 88 ARG A CA 1
ATOM 677 C C . ARG A 1 88 ? -9.669 -2.734 9.803 1.00 93.62 88 ARG A C 1
ATOM 679 O O . ARG A 1 88 ? -8.835 -2.799 10.689 1.00 93.62 88 ARG A O 1
ATOM 686 N N . HIS A 1 89 ? -9.612 -3.551 8.751 1.00 94.62 89 HIS A N 1
ATOM 687 C CA . HIS A 1 89 ? -8.557 -4.573 8.583 1.00 94.62 89 HIS A CA 1
ATOM 688 C C . HIS A 1 89 ? -7.335 -4.085 7.786 1.00 94.62 89 HIS A C 1
ATOM 690 O O . HIS A 1 89 ? -6.569 -4.893 7.259 1.00 94.62 89 HIS A O 1
ATOM 696 N N . SER A 1 90 ? -7.186 -2.774 7.616 1.00 94.44 90 SER A N 1
ATOM 697 C CA . SER A 1 90 ? -6.105 -2.176 6.827 1.00 94.44 90 SER A CA 1
ATOM 698 C C . SER A 1 90 ? -5.905 -0.716 7.215 1.00 94.44 90 SER A C 1
ATOM 700 O O . SER A 1 90 ? -6.883 -0.026 7.495 1.00 94.44 90 SER A O 1
ATOM 702 N N . TRP A 1 91 ? -4.659 -0.256 7.211 1.00 95.38 91 TRP A N 1
ATOM 703 C CA . TRP A 1 91 ? -4.278 1.124 7.505 1.00 95.38 91 TRP A CA 1
ATOM 704 C C . TRP A 1 91 ? -4.360 2.012 6.270 1.00 95.38 91 TRP A C 1
ATOM 706 O O . TRP A 1 91 ? -3.945 1.610 5.187 1.00 95.38 91 TRP A O 1
ATOM 716 N N . ASN A 1 92 ? -4.797 3.259 6.442 1.00 93.56 92 ASN A N 1
ATOM 717 C CA . ASN A 1 92 ? -4.665 4.298 5.419 1.00 93.56 92 ASN A CA 1
ATOM 718 C C . ASN A 1 92 ? -3.517 5.250 5.757 1.00 93.56 92 ASN A C 1
ATOM 720 O O . ASN A 1 92 ? -3.247 5.522 6.924 1.00 93.56 92 ASN A O 1
ATOM 724 N N . ALA A 1 93 ? -2.899 5.836 4.735 1.00 91.62 93 ALA A N 1
ATOM 725 C CA . ALA A 1 93 ? -1.903 6.898 4.896 1.00 91.62 93 ALA A CA 1
ATOM 726 C C . ALA A 1 93 ? -2.150 8.051 3.898 1.00 91.62 93 ALA A C 1
ATOM 728 O O . ALA A 1 93 ? -1.322 8.322 3.018 1.00 91.62 93 ALA A O 1
ATOM 729 N N . PRO A 1 94 ? -3.316 8.725 3.986 1.00 85.00 94 PRO A N 1
ATOM 730 C CA . PRO A 1 94 ? -3.806 9.639 2.964 1.00 85.00 94 PRO A CA 1
ATOM 731 C C . PRO A 1 94 ? -3.155 11.019 3.109 1.00 85.00 94 PRO A C 1
ATOM 733 O O . PRO A 1 94 ? -3.738 11.956 3.655 1.00 85.00 94 PRO A O 1
ATOM 736 N N . ARG A 1 95 ? -1.931 11.174 2.602 1.00 90.12 95 ARG A N 1
ATOM 737 C CA . ARG A 1 95 ? -1.306 12.498 2.421 1.00 90.12 95 ARG A CA 1
ATOM 738 C C . ARG A 1 95 ? -1.251 12.829 0.942 1.00 90.12 95 ARG A C 1
ATOM 740 O O . ARG A 1 95 ? -0.925 11.946 0.152 1.00 90.12 95 ARG A O 1
ATOM 747 N N . PHE A 1 96 ? -1.555 14.074 0.577 1.00 85.75 96 PHE A N 1
ATOM 748 C CA . PHE A 1 96 ? -1.699 14.512 -0.816 1.00 85.75 96 PHE A CA 1
ATOM 749 C C . PHE A 1 96 ? -0.555 14.027 -1.712 1.00 85.75 96 PHE A C 1
ATOM 751 O O . PHE A 1 96 ? -0.810 13.312 -2.670 1.00 85.75 96 PHE A O 1
ATOM 758 N N . PHE A 1 97 ? 0.698 14.314 -1.351 1.00 86.31 97 PHE A N 1
ATOM 759 C CA . PHE A 1 97 ? 1.853 13.940 -2.168 1.00 86.31 97 PHE A CA 1
ATOM 760 C C . PHE A 1 97 ? 1.966 12.424 -2.394 1.00 86.31 97 PHE A C 1
ATOM 762 O O . PHE A 1 97 ? 2.004 11.967 -3.535 1.00 86.31 97 PHE A O 1
ATOM 769 N N . SER A 1 98 ? 1.949 11.629 -1.315 1.00 84.31 98 SER A N 1
ATOM 770 C CA . SER A 1 98 ? 2.014 10.163 -1.416 1.00 84.31 98 SER A CA 1
ATOM 771 C C . SER A 1 98 ? 0.813 9.588 -2.159 1.00 84.31 98 SER A C 1
ATOM 773 O O . SER A 1 98 ? 0.949 8.646 -2.927 1.00 84.31 98 SER A O 1
ATOM 775 N N . THR A 1 99 ? -0.363 10.169 -1.950 1.00 86.06 99 THR A N 1
ATOM 776 C CA . THR A 1 99 ? -1.610 9.714 -2.562 1.00 86.06 99 THR A CA 1
ATOM 777 C C . THR A 1 99 ? -1.613 10.009 -4.060 1.00 86.06 99 THR A C 1
ATOM 779 O O . THR A 1 99 ? -1.982 9.139 -4.836 1.00 86.06 99 THR A O 1
ATOM 782 N N . SER A 1 100 ? -1.141 11.179 -4.487 1.00 85.81 100 SER A N 1
ATOM 783 C CA . SER A 1 100 ? -1.017 11.535 -5.902 1.00 85.81 100 SER A CA 1
ATOM 784 C C . SER A 1 100 ? 0.019 10.667 -6.619 1.00 85.81 100 SER A C 1
ATOM 786 O O . SER A 1 100 ? -0.286 10.110 -7.669 1.00 85.81 100 SER A O 1
ATOM 788 N N . MET A 1 101 ? 1.214 10.484 -6.039 1.00 87.25 101 MET A N 1
ATOM 789 C CA . MET A 1 101 ? 2.256 9.642 -6.647 1.00 87.25 101 MET A CA 1
ATOM 790 C C . MET A 1 101 ? 1.862 8.168 -6.732 1.00 87.25 101 MET A C 1
ATOM 792 O O . MET A 1 101 ? 2.188 7.496 -7.704 1.00 87.25 101 MET A O 1
ATOM 796 N N . MET A 1 102 ? 1.142 7.667 -5.729 1.00 86.25 102 MET A N 1
ATOM 797 C CA . MET A 1 102 ? 0.692 6.277 -5.681 1.00 86.25 102 MET A CA 1
ATOM 798 C C . MET A 1 102 ? -0.735 6.109 -6.203 1.00 86.25 102 MET A C 1
ATOM 800 O O . MET A 1 102 ? -1.367 5.096 -5.923 1.00 86.25 102 MET A O 1
ATOM 804 N N . VAL A 1 103 ? -1.263 7.094 -6.937 1.00 89.81 103 VAL A N 1
ATOM 805 C CA . VAL A 1 103 ? -2.539 6.977 -7.651 1.00 89.81 103 VAL A CA 1
ATOM 806 C C . VAL A 1 103 ? -3.670 6.526 -6.706 1.00 89.81 103 VAL A C 1
ATOM 808 O O . VAL A 1 103 ? -4.338 5.521 -6.903 1.00 89.81 103 VAL A O 1
ATOM 811 N N . ASN A 1 104 ? -3.839 7.250 -5.599 1.00 88.81 104 ASN A N 1
ATOM 812 C CA . ASN A 1 104 ? -4.785 6.998 -4.505 1.00 88.81 104 ASN A CA 1
ATOM 813 C C . ASN A 1 104 ? -4.675 5.647 -3.773 1.00 88.81 104 ASN A C 1
ATOM 815 O O . ASN A 1 104 ? -5.455 5.417 -2.846 1.00 88.81 104 ASN A O 1
ATOM 819 N N . LEU A 1 105 ? -3.692 4.799 -4.086 1.00 85.75 105 LEU A N 1
ATOM 820 C CA . LEU A 1 105 ? -3.477 3.512 -3.414 1.00 85.75 105 LEU A CA 1
ATOM 821 C C . LEU A 1 105 ? -3.383 3.599 -1.872 1.00 85.75 105 LEU A C 1
ATOM 823 O O . LEU A 1 105 ? -3.924 2.717 -1.210 1.00 85.75 105 LEU A O 1
ATOM 827 N N . PRO A 1 106 ? -2.821 4.669 -1.260 1.00 86.12 106 PRO A N 1
ATOM 828 C CA . PRO A 1 106 ? -2.801 4.850 0.197 1.00 86.12 106 PRO A CA 1
ATOM 829 C C . PRO A 1 106 ? -4.174 4.905 0.885 1.00 86.12 106 PRO A C 1
ATOM 831 O O . PRO A 1 106 ? -4.238 4.871 2.116 1.00 86.12 106 PRO A O 1
ATOM 834 N N . ARG A 1 107 ? -5.271 4.992 0.118 1.00 89.06 107 ARG A N 1
ATOM 835 C CA . ARG A 1 107 ? -6.662 4.796 0.569 1.00 89.06 107 ARG A CA 1
ATOM 836 C C . ARG A 1 107 ? -6.976 3.291 0.641 1.00 89.06 107 ARG A C 1
ATOM 838 O O . ARG A 1 107 ? -7.939 2.791 0.050 1.00 89.06 107 ARG A O 1
ATOM 845 N N . HIS A 1 108 ? -6.096 2.576 1.341 1.00 90.00 108 HIS A N 1
ATOM 846 C CA . HIS A 1 108 ? -5.931 1.123 1.322 1.00 90.00 108 HIS A CA 1
ATOM 847 C C . HIS A 1 108 ? -7.203 0.378 1.727 1.00 90.00 108 HIS A C 1
ATOM 849 O O . HIS A 1 108 ? -7.580 -0.620 1.115 1.00 90.00 108 HIS A O 1
ATOM 855 N N . SER A 1 109 ? -7.930 0.899 2.715 1.00 90.38 109 SER A N 1
ATOM 856 C CA . SER A 1 109 ? -9.127 0.239 3.238 1.00 90.38 109 SER A CA 1
ATOM 857 C C . SER A 1 109 ? -10.265 0.174 2.233 1.00 90.38 109 SER A C 1
ATOM 859 O O . SER A 1 109 ? -10.953 -0.844 2.142 1.00 90.38 109 SER A O 1
ATOM 861 N N . HIS A 1 110 ? -10.462 1.234 1.445 1.00 91.06 110 HIS A N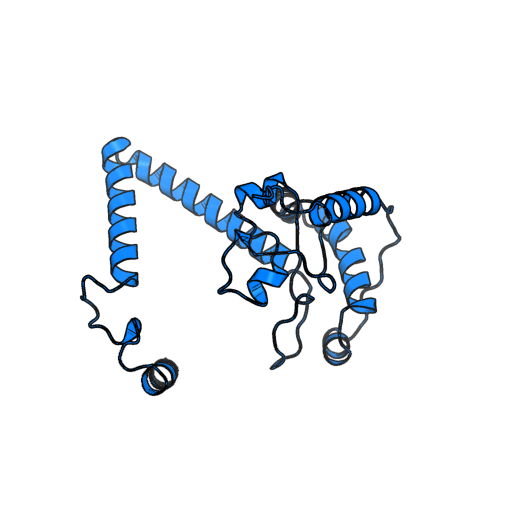 1
ATOM 862 C CA . HIS A 1 110 ? -11.469 1.224 0.389 1.00 91.06 110 HIS A CA 1
ATOM 863 C C . HIS A 1 110 ? -11.011 0.354 -0.786 1.00 91.06 110 HIS A C 1
ATOM 865 O O . HIS A 1 110 ? -11.825 -0.400 -1.320 1.00 91.06 110 HIS A O 1
ATOM 871 N N . HIS A 1 111 ? -9.715 0.366 -1.117 1.00 89.44 111 HIS A N 1
ATOM 872 C CA . HIS A 1 111 ? -9.153 -0.547 -2.112 1.00 89.44 111 HIS A CA 1
ATOM 873 C C . HIS A 1 111 ? -9.401 -2.017 -1.733 1.00 89.44 111 HIS A C 1
ATOM 875 O O . HIS A 1 111 ? -9.963 -2.767 -2.521 1.00 89.44 111 HIS A O 1
ATOM 881 N N . HIS A 1 112 ? -9.109 -2.433 -0.501 1.00 89.62 112 HIS A N 1
ATOM 882 C CA . HIS A 1 112 ? -9.353 -3.813 -0.070 1.00 89.62 112 HIS A CA 1
ATOM 883 C C . HIS A 1 112 ? -10.831 -4.172 0.079 1.00 89.62 112 HIS A C 1
ATOM 885 O O . HIS A 1 112 ? -11.211 -5.329 -0.116 1.00 89.62 112 HIS A O 1
ATOM 891 N N . ARG A 1 113 ? -11.683 -3.200 0.415 1.00 87.75 113 ARG A N 1
ATOM 892 C CA . ARG A 1 113 ? -13.131 -3.417 0.467 1.00 87.75 113 ARG A CA 1
ATOM 893 C C . ARG A 1 113 ? -13.732 -3.591 -0.930 1.00 87.75 113 ARG A C 1
ATOM 895 O O . ARG A 1 113 ? -14.645 -4.401 -1.086 1.00 87.75 113 ARG A O 1
ATOM 902 N N . SER A 1 114 ? -13.217 -2.849 -1.909 1.00 87.31 114 SER A N 1
ATOM 903 C CA . SER A 1 114 ? -13.768 -2.718 -3.258 1.00 87.31 114 SER A CA 1
ATOM 904 C C . SER A 1 114 ? -12.651 -2.675 -4.308 1.00 87.31 114 SER A C 1
ATOM 906 O O . SER A 1 114 ? -12.494 -1.681 -5.014 1.00 87.31 114 SER A O 1
ATOM 908 N N . ALA A 1 115 ? -11.888 -3.763 -4.442 1.00 83.56 115 ALA A N 1
ATOM 909 C CA . ALA A 1 115 ? -10.670 -3.802 -5.267 1.00 83.56 115 ALA A CA 1
ATOM 910 C C . ALA A 1 115 ? -10.895 -3.524 -6.764 1.00 83.56 115 ALA A C 1
ATOM 912 O O . ALA A 1 115 ? -9.958 -3.165 -7.469 1.00 83.56 115 ALA A O 1
ATOM 913 N N . GLY A 1 116 ? -12.131 -3.680 -7.249 1.00 86.12 116 GLY A N 1
ATOM 914 C CA . GLY A 1 116 ? -12.506 -3.378 -8.632 1.00 86.12 116 GLY A CA 1
ATOM 915 C C . GLY A 1 116 ? -12.833 -1.908 -8.906 1.00 86.12 116 GLY A C 1
ATOM 916 O O . GLY A 1 116 ? -13.078 -1.568 -10.060 1.00 86.12 116 GLY A O 1
ATOM 917 N N . LYS A 1 117 ? -12.877 -1.043 -7.883 1.00 88.12 117 LYS A N 1
ATOM 918 C CA . LYS A 1 117 ? -13.148 0.383 -8.090 1.00 88.12 117 LYS A CA 1
ATOM 919 C C . LYS A 1 117 ? -11.960 1.082 -8.746 1.00 88.12 117 LYS A C 1
ATOM 921 O O . LYS A 1 117 ? -10.812 0.779 -8.409 1.00 88.12 117 LYS A O 1
ATOM 926 N N . PRO A 1 118 ? -12.217 2.047 -9.640 1.00 90.25 118 PRO A N 1
ATOM 927 C CA . PRO A 1 118 ? -11.149 2.837 -10.213 1.00 90.25 118 PRO A CA 1
ATOM 928 C C . PRO A 1 118 ? -10.509 3.739 -9.154 1.00 90.25 118 PRO A C 1
ATOM 930 O O . PRO A 1 118 ? -11.139 4.160 -8.181 1.00 90.25 118 PRO A O 1
ATOM 933 N N . TYR A 1 119 ? -9.234 4.061 -9.355 1.00 87.38 119 TYR A N 1
ATOM 934 C CA . TYR A 1 119 ? -8.428 4.727 -8.336 1.00 87.38 119 TYR A CA 1
ATOM 935 C C . TYR A 1 119 ? -8.922 6.133 -7.961 1.00 87.38 119 TYR A C 1
ATOM 937 O O . TYR A 1 119 ? -8.719 6.577 -6.832 1.00 87.38 119 TYR A O 1
ATOM 945 N N . TRP A 1 120 ? -9.565 6.859 -8.878 1.00 90.19 120 TRP A N 1
ATOM 946 C CA . TRP A 1 120 ? -10.084 8.209 -8.623 1.00 90.19 120 TRP A CA 1
ATOM 947 C C . TRP A 1 120 ? -11.312 8.216 -7.700 1.00 90.19 120 TRP A C 1
ATOM 949 O O . TRP A 1 120 ? -11.575 9.230 -7.061 1.00 90.19 120 TRP A O 1
ATOM 959 N N . GLU A 1 121 ? -12.010 7.085 -7.564 1.00 91.81 121 GLU A N 1
ATOM 960 C CA . GLU A 1 121 ? -13.171 6.917 -6.675 1.00 91.81 121 GLU A CA 1
ATOM 961 C C . GLU A 1 121 ? -12.806 6.389 -5.281 1.00 91.81 121 GLU A C 1
ATOM 963 O O . GLU A 1 121 ? -13.671 6.267 -4.409 1.00 91.81 121 GLU A O 1
ATOM 968 N N . LEU A 1 122 ? -11.538 6.037 -5.047 1.00 90.31 122 LEU A N 1
ATOM 969 C CA . LEU A 1 122 ? -11.102 5.571 -3.735 1.00 90.31 122 LEU A CA 1
ATOM 970 C C . LEU A 1 122 ? -11.219 6.709 -2.724 1.00 90.31 122 LEU A C 1
ATOM 972 O O . LEU A 1 122 ? -10.865 7.844 -3.010 1.00 90.31 122 LEU A O 1
ATOM 976 N N . THR A 1 123 ? -11.658 6.414 -1.510 1.00 90.50 123 THR A N 1
ATOM 977 C CA . THR A 1 123 ? -11.873 7.392 -0.430 1.00 90.50 123 THR A CA 1
ATOM 978 C C . THR A 1 123 ? -11.389 6.801 0.886 1.00 90.50 123 THR A C 1
ATOM 980 O O . THR A 1 123 ? -11.230 5.588 0.999 1.00 90.50 123 THR A O 1
ATOM 983 N N . VAL A 1 124 ? -11.123 7.649 1.876 1.00 89.00 124 VAL A N 1
ATOM 984 C CA . VAL A 1 124 ? -10.844 7.184 3.239 1.00 89.00 124 VAL A CA 1
ATOM 985 C C . VAL A 1 124 ? -12.186 6.913 3.909 1.00 89.00 124 VAL A C 1
ATOM 987 O O . VAL A 1 124 ? -13.067 7.768 3.879 1.00 89.00 124 VAL A O 1
ATOM 990 N N . LEU A 1 125 ? -12.356 5.710 4.450 1.00 89.38 125 LEU A N 1
ATOM 991 C CA . LEU A 1 125 ? -13.590 5.290 5.116 1.00 89.38 125 LEU A CA 1
ATOM 992 C C . LEU A 1 125 ? -13.504 5.623 6.612 1.00 89.38 125 LEU A C 1
ATOM 994 O O . LEU A 1 125 ? -12.416 5.559 7.178 1.00 89.38 125 LEU A O 1
ATOM 998 N N . GLU A 1 126 ? -14.630 5.967 7.240 1.00 83.25 126 GLU A N 1
ATOM 999 C CA . GLU A 1 126 ? -14.665 6.442 8.636 1.00 83.25 126 GLU A CA 1
ATOM 1000 C C . GLU A 1 126 ? -14.210 5.372 9.645 1.00 83.25 126 GLU A C 1
ATOM 1002 O O . GLU A 1 126 ? -13.442 5.673 10.555 1.00 83.25 126 GLU A O 1
ATOM 1007 N N . ASP A 1 127 ? -14.580 4.106 9.426 1.00 87.06 127 ASP A N 1
ATOM 1008 C CA . ASP A 1 127 ? -14.219 2.970 10.293 1.00 87.06 127 ASP A CA 1
ATOM 1009 C C . ASP A 1 127 ? -12.858 2.348 9.943 1.00 87.06 127 ASP A C 1
ATOM 1011 O O . ASP A 1 127 ? -12.684 1.123 9.973 1.00 87.06 127 ASP A O 1
ATOM 1015 N N . ALA A 1 128 ? -11.897 3.166 9.520 1.00 90.00 128 ALA A N 1
ATOM 1016 C CA . ALA A 1 128 ? -10.589 2.693 9.103 1.00 90.00 128 ALA A CA 1
ATOM 1017 C C . ALA A 1 128 ? -9.463 3.378 9.884 1.00 90.00 128 ALA A C 1
ATOM 1019 O O . ALA A 1 128 ? -9.478 4.598 10.041 1.00 90.00 128 ALA A O 1
ATOM 1020 N N . PRO A 1 129 ? -8.453 2.623 10.342 1.00 93.56 129 PRO A N 1
ATOM 1021 C CA . PRO A 1 129 ? -7.318 3.211 11.025 1.00 93.56 129 PRO A CA 1
ATOM 1022 C C . PRO A 1 129 ? -6.443 4.008 10.042 1.00 93.56 129 PRO A C 1
ATOM 1024 O O . PRO A 1 129 ? -6.319 3.670 8.857 1.00 93.56 129 PRO A O 1
ATOM 1027 N N . VAL A 1 130 ? -5.845 5.099 10.529 1.00 93.44 130 VAL A N 1
ATOM 1028 C CA . VAL A 1 130 ? -5.100 6.066 9.708 1.00 93.44 130 VAL A CA 1
ATOM 1029 C C . VAL A 1 130 ? -3.752 6.404 10.348 1.00 93.44 130 VAL A C 1
ATOM 1031 O O . VAL A 1 130 ? -3.656 6.687 11.544 1.00 93.44 130 VAL A O 1
ATOM 1034 N N . TYR A 1 131 ? -2.698 6.402 9.534 1.00 93.25 131 TYR A N 1
ATOM 1035 C CA . TYR A 1 131 ? -1.367 6.848 9.925 1.00 93.25 131 TYR A CA 1
ATOM 1036 C C . TYR A 1 131 ? -1.228 8.377 9.928 1.00 93.25 131 TYR A C 1
ATOM 1038 O O . TYR A 1 131 ? -1.887 9.065 9.148 1.00 93.25 131 TYR A O 1
ATOM 1046 N N . PRO A 1 132 ? -0.326 8.930 10.763 1.00 91.44 132 PRO A N 1
ATOM 1047 C CA . PRO A 1 132 ? -0.103 10.377 10.830 1.00 91.44 132 PRO A CA 1
ATOM 1048 C C . PRO A 1 132 ? 0.641 10.921 9.598 1.00 91.44 132 PRO A C 1
ATOM 1050 O O . PRO A 1 132 ? 0.482 12.083 9.217 1.00 91.44 132 PRO A O 1
ATOM 1053 N N . PHE A 1 133 ? 1.451 10.076 8.956 1.00 92.56 133 PHE A N 1
ATOM 1054 C CA . PHE A 1 133 ? 2.251 10.425 7.786 1.00 92.56 133 PHE A CA 1
ATOM 1055 C C . PHE A 1 133 ? 1.802 9.642 6.548 1.00 92.56 133 PHE A C 1
ATOM 1057 O O . PHE A 1 133 ? 0.999 8.716 6.631 1.00 92.56 133 PHE A O 1
ATOM 1064 N N . GLY A 1 134 ? 2.307 10.041 5.380 1.00 91.56 134 GLY A N 1
ATOM 1065 C CA . GLY A 1 134 ? 1.964 9.418 4.099 1.00 91.56 134 GLY A CA 1
ATOM 1066 C C . GLY A 1 134 ? 2.685 8.097 3.904 1.00 91.56 134 GLY A C 1
ATOM 1067 O O . GLY A 1 134 ? 3.693 7.846 4.561 1.00 91.56 134 GLY A O 1
ATOM 1068 N N . THR A 1 135 ? 2.202 7.271 2.974 1.00 91.56 135 THR A N 1
ATOM 1069 C CA . THR A 1 135 ? 2.748 5.926 2.720 1.00 91.56 135 THR A CA 1
ATOM 1070 C C . THR A 1 135 ? 4.256 5.928 2.519 1.00 91.56 135 THR A C 1
ATOM 1072 O O . THR A 1 135 ? 4.929 5.085 3.098 1.00 91.56 135 THR A O 1
ATOM 1075 N N . ALA A 1 136 ? 4.808 6.893 1.776 1.00 90.88 136 ALA A N 1
ATOM 1076 C CA . ALA A 1 136 ? 6.252 6.975 1.547 1.00 90.88 136 ALA A CA 1
ATOM 1077 C C . ALA A 1 136 ? 7.038 7.197 2.854 1.00 90.88 136 ALA A C 1
ATOM 1079 O O . ALA A 1 136 ? 7.999 6.485 3.134 1.00 90.88 136 ALA A O 1
ATOM 1080 N N . VAL A 1 137 ? 6.588 8.141 3.687 1.00 92.94 137 VAL A N 1
ATOM 1081 C CA . VAL A 1 137 ? 7.229 8.456 4.974 1.00 92.94 137 VAL A CA 1
ATOM 1082 C C . VAL A 1 137 ? 7.065 7.297 5.952 1.00 92.94 137 VAL A C 1
ATOM 1084 O O . VAL A 1 137 ? 8.035 6.885 6.576 1.00 92.94 137 VAL A O 1
ATOM 1087 N N . MET A 1 138 ? 5.864 6.725 6.051 1.00 95.00 138 MET A N 1
ATOM 1088 C CA . MET A 1 138 ? 5.615 5.565 6.908 1.00 95.00 138 MET A CA 1
ATOM 1089 C C . MET A 1 138 ? 6.428 4.340 6.478 1.00 95.00 138 MET A C 1
ATOM 1091 O O . MET A 1 138 ? 6.935 3.629 7.339 1.00 95.00 138 MET A O 1
ATOM 1095 N N . SER A 1 139 ? 6.601 4.119 5.172 1.00 93.12 139 SER A N 1
ATOM 1096 C CA . SER A 1 139 ? 7.425 3.025 4.639 1.00 93.12 139 SER A CA 1
ATOM 1097 C C . SER A 1 139 ? 8.900 3.221 4.988 1.00 93.12 139 SER A C 1
ATOM 1099 O O . SER A 1 139 ? 9.556 2.277 5.410 1.00 93.12 139 SER A O 1
ATOM 1101 N N . ALA A 1 140 ? 9.414 4.452 4.890 1.00 93.25 140 ALA A N 1
ATOM 1102 C CA . ALA A 1 140 ? 10.776 4.768 5.320 1.00 93.25 140 ALA A CA 1
ATOM 1103 C C . ALA A 1 140 ? 10.953 4.593 6.838 1.00 93.25 140 ALA A C 1
ATOM 1105 O O . ALA A 1 140 ? 11.941 4.016 7.284 1.00 93.25 140 ALA A O 1
ATOM 1106 N N . ILE A 1 141 ? 9.975 5.031 7.639 1.00 95.12 141 ILE A N 1
ATOM 1107 C CA . ILE A 1 141 ? 9.967 4.835 9.095 1.00 95.12 141 ILE A CA 1
ATOM 1108 C C . ILE A 1 141 ? 9.943 3.343 9.457 1.00 95.12 141 ILE A C 1
ATOM 1110 O O . ILE A 1 141 ? 10.596 2.952 10.421 1.00 95.12 141 ILE A O 1
ATOM 1114 N N . ALA A 1 142 ? 9.238 2.501 8.693 1.00 94.38 142 ALA A N 1
ATOM 1115 C CA . ALA A 1 142 ? 9.165 1.058 8.932 1.00 94.38 142 ALA A CA 1
ATOM 1116 C C . ALA A 1 142 ? 10.528 0.349 8.829 1.00 94.38 142 ALA A C 1
ATOM 1118 O O . ALA A 1 142 ? 10.703 -0.710 9.428 1.00 94.38 142 ALA A O 1
ATOM 1119 N N . LEU A 1 143 ? 11.512 0.951 8.148 1.00 92.38 143 LEU A N 1
ATOM 1120 C CA . LEU A 1 143 ? 12.895 0.462 8.120 1.00 92.38 143 LEU A CA 1
ATOM 1121 C C . LEU A 1 143 ? 13.625 0.646 9.463 1.00 92.38 143 LEU A C 1
ATOM 1123 O O . LEU A 1 143 ? 14.663 0.028 9.685 1.00 92.38 143 LEU A O 1
ATOM 1127 N N . PHE A 1 144 ? 13.083 1.467 10.369 1.00 95.81 144 PHE A N 1
ATOM 1128 C CA . PHE A 1 144 ? 13.623 1.740 11.700 1.00 95.81 144 PHE A CA 1
ATOM 1129 C C . PHE A 1 144 ? 12.610 1.300 12.775 1.00 95.81 144 PHE A C 1
ATOM 1131 O O . PHE A 1 144 ? 11.781 2.107 13.216 1.00 95.81 144 PHE A O 1
ATOM 1138 N N . PRO A 1 145 ? 12.665 0.035 13.244 1.00 92.88 145 PRO A N 1
ATOM 1139 C CA . PRO A 1 145 ? 11.615 -0.561 14.075 1.00 92.88 145 PRO A CA 1
ATOM 1140 C C . PRO A 1 145 ? 11.272 0.233 15.340 1.00 92.88 145 PRO A C 1
ATOM 1142 O O . PRO A 1 145 ? 10.104 0.363 15.697 1.00 92.88 145 PRO A O 1
ATOM 1145 N N . SER A 1 146 ? 12.272 0.822 16.000 1.00 93.81 146 SER A N 1
ATOM 1146 C CA . SER A 1 146 ? 12.069 1.608 17.222 1.00 93.81 146 SER A CA 1
ATOM 1147 C C . SER A 1 146 ? 11.190 2.842 16.999 1.00 93.81 146 SER A C 1
ATOM 1149 O O . SER A 1 146 ? 10.359 3.159 17.849 1.00 93.81 146 SER A O 1
ATOM 1151 N N . LEU A 1 147 ? 11.340 3.529 15.863 1.00 93.94 147 LEU A N 1
ATOM 1152 C CA . LEU A 1 147 ? 10.511 4.680 15.510 1.00 93.94 147 LEU A CA 1
ATOM 1153 C C . LEU A 1 147 ? 9.121 4.233 15.058 1.00 93.94 147 LEU A C 1
ATOM 1155 O O . LEU A 1 147 ? 8.120 4.820 15.465 1.00 93.94 147 LEU A O 1
ATOM 1159 N N . PHE A 1 148 ? 9.061 3.166 14.261 1.00 94.88 148 PHE A N 1
ATOM 1160 C CA . PHE A 1 148 ? 7.804 2.606 13.784 1.00 94.88 148 PHE A CA 1
ATOM 1161 C C . PHE A 1 148 ? 6.898 2.175 14.944 1.00 94.88 148 PHE A C 1
ATOM 1163 O O . PHE A 1 148 ? 5.765 2.644 15.036 1.00 94.88 148 PHE A O 1
ATOM 1170 N N . PHE A 1 149 ? 7.397 1.373 15.888 1.00 93.56 149 PHE A N 1
ATOM 1171 C CA . PHE A 1 149 ? 6.582 0.898 17.011 1.00 93.56 149 PHE A CA 1
ATOM 1172 C C . PHE A 1 149 ? 6.128 2.031 17.935 1.00 93.56 149 PHE A C 1
ATOM 1174 O O . PHE A 1 149 ? 4.988 2.016 18.388 1.00 93.56 149 PHE A O 1
ATOM 1181 N N . ARG A 1 150 ? 6.939 3.080 18.131 1.00 92.81 150 ARG A N 1
ATOM 1182 C CA . ARG A 1 150 ? 6.504 4.280 18.874 1.00 92.81 150 ARG A CA 1
ATOM 1183 C C . ARG A 1 150 ? 5.287 4.964 18.245 1.00 92.81 150 ARG A C 1
ATOM 1185 O O . ARG A 1 150 ? 4.460 5.511 18.964 1.00 92.81 150 ARG A O 1
ATOM 1192 N N . ILE A 1 151 ? 5.169 4.939 16.917 1.00 93.25 151 ILE A N 1
ATOM 1193 C CA . ILE A 1 151 ? 4.051 5.559 16.193 1.00 93.25 151 ILE A CA 1
ATOM 1194 C C . ILE A 1 151 ? 2.840 4.623 16.122 1.00 93.25 151 ILE A C 1
ATOM 1196 O O . ILE A 1 151 ? 1.700 5.083 16.239 1.00 93.25 151 ILE A O 1
ATOM 1200 N N . VAL A 1 152 ? 3.068 3.331 15.882 1.00 94.00 152 VAL A N 1
ATOM 1201 C CA . VAL A 1 152 ? 1.998 2.379 15.558 1.00 94.00 152 VAL A CA 1
ATOM 1202 C C . VAL A 1 152 ? 1.361 1.755 16.798 1.00 94.00 152 VAL A C 1
ATOM 1204 O O . VAL A 1 152 ? 0.145 1.582 16.805 1.00 94.00 152 VAL A O 1
ATOM 1207 N N . GLU A 1 153 ? 2.118 1.493 17.864 1.00 93.50 153 GLU A N 1
ATOM 1208 C CA . GLU A 1 153 ? 1.595 0.811 19.058 1.00 93.50 153 GLU A CA 1
ATOM 1209 C C . GLU A 1 153 ? 0.421 1.553 19.728 1.00 93.50 153 GLU A C 1
ATOM 1211 O O . GLU A 1 153 ? -0.607 0.922 19.979 1.00 93.50 153 GLU A O 1
ATOM 1216 N N . PRO A 1 154 ? 0.465 2.888 19.930 1.00 91.31 154 PRO A N 1
ATOM 1217 C CA . PRO A 1 154 ? -0.674 3.611 20.507 1.00 91.31 154 PRO A CA 1
ATOM 1218 C C . PRO A 1 154 ? -1.930 3.546 19.628 1.00 91.31 154 PRO A C 1
ATOM 1220 O O . PRO A 1 154 ? -3.052 3.532 20.123 1.00 91.31 154 PRO A O 1
ATOM 1223 N N . ARG A 1 155 ? -1.750 3.483 18.304 1.00 93.19 155 ARG A N 1
ATOM 1224 C CA . ARG A 1 155 ? -2.857 3.419 17.340 1.00 93.19 155 ARG A CA 1
ATOM 1225 C C . ARG A 1 155 ? -3.440 2.016 17.242 1.00 93.19 155 ARG A C 1
ATOM 1227 O O . ARG A 1 155 ? -4.625 1.864 16.974 1.00 93.19 155 ARG A O 1
ATOM 1234 N N . LEU A 1 156 ? -2.613 0.996 17.448 1.00 93.88 156 LEU A N 1
ATOM 1235 C CA . LEU A 1 156 ? -3.071 -0.381 17.564 1.00 93.88 156 LEU A CA 1
ATOM 1236 C C . LEU A 1 156 ? -3.911 -0.580 18.831 1.00 93.88 156 LEU A C 1
ATOM 1238 O O . LEU A 1 156 ? -4.922 -1.271 18.766 1.00 93.88 156 LEU A O 1
ATOM 1242 N N . ALA A 1 157 ? -3.544 0.071 19.939 1.00 92.12 157 ALA A N 1
ATOM 1243 C CA . ALA A 1 157 ? -4.369 0.096 21.146 1.00 92.12 157 ALA A CA 1
ATOM 1244 C C . ALA A 1 157 ? -5.721 0.809 20.909 1.00 92.12 157 ALA A C 1
ATOM 1246 O O . ALA A 1 157 ? -6.762 0.240 21.221 1.00 92.12 157 ALA A O 1
ATOM 1247 N N . ASP A 1 158 ? -5.734 1.986 20.262 1.00 92.19 158 ASP A N 1
ATOM 1248 C CA . ASP A 1 158 ? -6.986 2.676 19.869 1.00 92.19 158 ASP A CA 1
ATOM 1249 C C . ASP A 1 158 ? -7.871 1.794 18.965 1.00 92.19 158 ASP A C 1
ATOM 1251 O O . ASP A 1 158 ? -9.093 1.736 19.129 1.00 92.19 158 ASP A O 1
ATOM 1255 N N . TRP A 1 159 ? -7.255 1.039 18.050 1.00 94.19 159 TRP A N 1
ATOM 1256 C CA . TRP A 1 159 ? -7.964 0.085 17.202 1.00 94.19 159 TRP A CA 1
ATOM 1257 C C . TRP A 1 1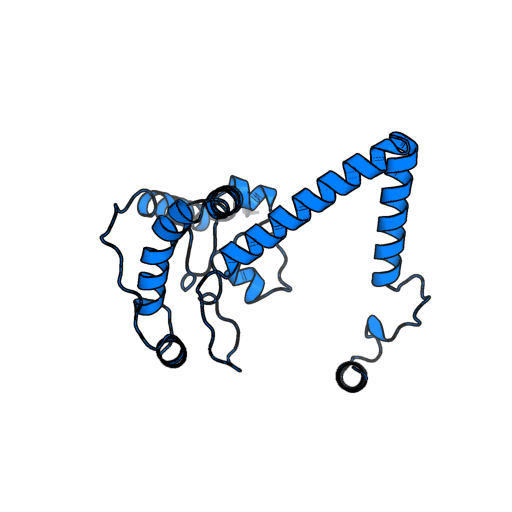59 ? -8.588 -1.073 18.001 1.00 94.19 159 TRP A C 1
ATOM 1259 O O . TRP A 1 159 ? -9.743 -1.416 17.741 1.00 94.19 159 TRP A O 1
ATOM 1269 N N . ASP A 1 160 ? -7.871 -1.647 18.976 1.00 92.81 160 ASP A N 1
ATOM 1270 C CA . ASP A 1 160 ? -8.373 -2.736 19.837 1.00 92.81 160 ASP A CA 1
ATOM 1271 C C . ASP A 1 160 ? -9.618 -2.315 20.630 1.00 92.81 160 ASP A C 1
ATOM 1273 O O . ASP A 1 160 ? -10.568 -3.089 20.800 1.00 92.81 160 ASP A O 1
ATOM 1277 N N . GLU A 1 161 ? -9.616 -1.075 21.113 1.00 89.88 161 GLU A N 1
ATOM 1278 C CA . GLU A 1 161 ? -10.689 -0.534 21.940 1.00 89.88 161 GLU A CA 1
ATOM 1279 C C . GLU A 1 161 ? -11.922 -0.173 21.105 1.00 89.88 161 GLU A C 1
ATOM 1281 O O . GLU A 1 161 ? -13.045 -0.546 21.458 1.00 89.88 161 GLU A O 1
ATOM 1286 N N . ARG A 1 162 ? -11.724 0.527 19.981 1.00 91.00 162 ARG A N 1
ATOM 1287 C CA . ARG A 1 162 ? -12.822 1.164 19.238 1.00 91.00 162 ARG A CA 1
ATOM 1288 C C . ARG A 1 162 ? -13.295 0.411 18.007 1.00 91.00 162 ARG A C 1
ATOM 1290 O O . ARG A 1 162 ? -14.467 0.517 17.658 1.00 91.00 162 ARG A O 1
ATOM 1297 N N . LEU A 1 163 ? -12.394 -0.274 17.304 1.00 92.31 163 LEU A N 1
ATOM 1298 C CA . LEU A 1 163 ? -12.672 -0.819 15.972 1.00 92.31 163 LEU A CA 1
ATOM 1299 C C . LEU A 1 163 ? -12.758 -2.347 15.972 1.00 92.31 163 LEU A C 1
ATOM 1301 O O . LEU A 1 163 ? -13.575 -2.903 15.235 1.00 92.31 163 LEU A O 1
ATOM 1305 N N . ALA A 1 164 ? -11.945 -3.035 16.773 1.00 91.44 164 ALA A N 1
ATOM 1306 C CA . ALA A 1 164 ? -11.938 -4.491 16.838 1.00 91.44 164 ALA A CA 1
ATOM 1307 C C . ALA A 1 164 ? -13.300 -5.050 17.290 1.00 91.44 164 ALA A C 1
ATOM 1309 O O . ALA A 1 164 ? -13.900 -4.590 18.260 1.00 91.44 164 ALA A O 1
ATOM 1310 N N . SER A 1 165 ? -13.787 -6.077 16.591 1.00 92.25 165 SER A N 1
ATOM 1311 C CA . SER A 1 165 ? -14.950 -6.851 17.055 1.00 92.25 165 SER A CA 1
ATOM 1312 C C . SER A 1 165 ? -14.585 -7.820 18.177 1.00 92.25 165 SER A C 1
ATOM 1314 O O . SER A 1 165 ? -13.421 -8.173 18.341 1.00 92.25 165 SER A O 1
ATOM 1316 N N . ASP A 1 166 ? -15.585 -8.310 18.908 1.00 90.88 166 ASP A N 1
ATOM 1317 C CA . ASP A 1 166 ? -15.380 -9.266 20.006 1.00 90.88 166 ASP A CA 1
ATOM 1318 C C . ASP A 1 166 ? -14.639 -10.532 19.556 1.00 90.88 166 ASP A C 1
ATOM 1320 O O . ASP A 1 166 ? -13.688 -10.949 20.215 1.00 90.88 166 ASP A O 1
ATOM 1324 N N . ASP A 1 167 ? -14.985 -11.068 18.379 1.00 91.56 167 ASP A N 1
ATOM 1325 C CA . ASP A 1 167 ? -14.287 -12.205 17.762 1.00 91.56 167 ASP A CA 1
ATOM 1326 C C . ASP A 1 167 ? -12.787 -11.921 17.551 1.00 91.56 167 ASP A C 1
ATOM 1328 O O . ASP A 1 167 ? -11.954 -12.811 17.679 1.00 91.56 167 ASP A O 1
ATOM 1332 N N . GLU A 1 168 ? -12.417 -10.686 17.210 1.00 92.88 168 GLU A N 1
ATOM 1333 C CA . GLU A 1 168 ? -11.021 -10.297 16.969 1.00 92.88 168 GLU A CA 1
ATOM 1334 C C . GLU A 1 168 ? -10.276 -9.995 18.258 1.00 92.88 168 GLU A C 1
ATOM 1336 O O . GLU A 1 168 ? -9.107 -10.354 18.381 1.00 92.88 168 GLU A O 1
ATOM 1341 N N . ARG A 1 169 ? -10.956 -9.402 19.242 1.00 89.44 169 ARG A N 1
ATOM 1342 C CA . ARG A 1 169 ? -10.411 -9.232 20.591 1.00 89.44 169 ARG A CA 1
ATOM 1343 C C . ARG A 1 169 ? -10.102 -10.581 21.232 1.00 89.44 169 ARG A C 1
ATOM 1345 O O . ARG A 1 169 ? -9.048 -10.735 21.846 1.00 89.44 169 ARG A O 1
ATOM 1352 N N . ALA A 1 170 ? -10.957 -11.579 21.013 1.00 89.94 170 ALA A N 1
ATOM 1353 C CA . ALA A 1 170 ? -10.708 -12.948 21.448 1.00 89.94 170 ALA A CA 1
ATOM 1354 C C . ALA A 1 170 ? -9.446 -13.556 20.802 1.00 89.94 170 ALA A C 1
ATOM 1356 O O . ALA A 1 170 ? -8.733 -14.308 21.462 1.00 89.94 170 ALA A O 1
ATOM 1357 N N . LEU A 1 171 ? -9.122 -13.198 19.550 1.00 89.62 171 LEU A N 1
ATOM 1358 C CA . LEU A 1 171 ? -7.897 -13.655 18.875 1.00 89.62 171 LEU A CA 1
ATOM 1359 C C . LEU A 1 171 ? -6.621 -13.013 19.427 1.00 89.62 171 LEU A C 1
ATOM 1361 O O . LEU A 1 171 ? -5.560 -13.630 19.369 1.00 89.62 171 LEU A O 1
ATOM 1365 N N . LEU A 1 172 ? -6.707 -11.787 19.943 1.00 86.06 172 LEU A N 1
ATOM 1366 C CA . LEU A 1 172 ? -5.561 -11.081 20.521 1.00 86.06 172 LEU A CA 1
ATOM 1367 C C . LEU A 1 172 ? -5.183 -11.624 21.906 1.00 86.06 172 LEU A C 1
ATOM 1369 O O . LEU A 1 172 ? -4.028 -11.522 22.316 1.00 86.06 172 LEU A O 1
ATOM 1373 N N . GLY A 1 173 ? -6.141 -12.217 22.627 1.00 79.06 173 GLY A N 1
ATOM 1374 C CA . GLY A 1 173 ? -5.960 -12.825 23.948 1.00 79.06 173 GLY A CA 1
ATOM 1375 C C . GLY A 1 173 ? -5.750 -11.813 25.082 1.00 79.06 173 GLY A C 1
ATOM 1376 O O . GLY A 1 173 ? -6.445 -11.874 26.093 1.00 79.06 173 GLY A O 1
ATOM 1377 N N . LYS A 1 174 ? -4.815 -10.867 24.927 1.00 75.44 174 LYS A N 1
ATOM 1378 C CA . LYS A 1 174 ? -4.589 -9.743 25.848 1.00 75.44 174 LYS A CA 1
ATOM 1379 C C . LYS A 1 174 ? -4.697 -8.413 25.090 1.00 75.44 174 LYS A C 1
ATOM 1381 O O . LYS A 1 174 ? -4.101 -8.306 24.019 1.00 75.44 174 LYS A O 1
ATOM 1386 N N . PRO A 1 175 ? -5.389 -7.397 25.641 1.00 71.56 175 PRO A N 1
ATOM 1387 C CA . PRO A 1 175 ? -5.403 -6.065 25.044 1.00 71.56 175 PRO A CA 1
ATOM 1388 C C . PRO A 1 175 ? -3.985 -5.495 24.994 1.00 71.56 175 PRO A C 1
ATOM 1390 O O . PRO A 1 175 ? -3.229 -5.628 25.968 1.00 71.56 175 PRO A O 1
ATOM 1393 N N . ARG A 1 176 ? -3.622 -4.835 23.891 1.00 81.00 176 ARG A N 1
ATOM 1394 C CA . ARG A 1 176 ? -2.382 -4.054 23.845 1.00 81.00 176 ARG A CA 1
ATOM 1395 C C . ARG A 1 176 ? -2.507 -2.889 24.824 1.00 81.00 176 ARG A C 1
ATOM 1397 O O . ARG A 1 176 ? -3.507 -2.181 24.832 1.00 81.00 176 ARG A O 1
ATOM 1404 N N . ARG A 1 177 ? -1.505 -2.695 25.688 1.00 67.69 177 ARG A N 1
ATOM 1405 C CA . ARG A 1 177 ? -1.471 -1.517 26.565 1.00 67.69 177 ARG A CA 1
ATOM 1406 C C . ARG A 1 177 ? -1.157 -0.295 25.714 1.00 67.69 177 ARG A C 1
ATOM 1408 O O . ARG A 1 177 ? -0.122 -0.276 25.052 1.00 67.69 177 ARG A O 1
ATOM 1415 N N . ALA A 1 178 ? -1.997 0.731 25.794 1.00 57.62 178 ALA A N 1
ATOM 1416 C CA . ALA A 1 178 ? -1.647 2.040 25.269 1.00 57.62 178 ALA A CA 1
ATOM 1417 C C . ALA A 1 178 ? -0.338 2.508 25.932 1.00 57.62 178 ALA A C 1
ATOM 1419 O O . ALA A 1 178 ? -0.240 2.587 27.160 1.00 57.62 178 ALA A O 1
ATOM 1420 N N . ALA A 1 179 ? 0.691 2.776 25.125 1.00 55.91 179 ALA A N 1
ATOM 1421 C CA . ALA A 1 179 ? 1.847 3.521 25.606 1.00 55.91 179 ALA A CA 1
ATOM 1422 C C . ALA A 1 179 ? 1.386 4.938 26.011 1.00 55.91 179 ALA A C 1
ATOM 1424 O O . ALA A 1 179 ? 0.415 5.433 25.430 1.00 55.91 179 ALA A O 1
ATOM 1425 N N . PRO A 1 180 ? 2.042 5.597 26.985 1.00 48.09 180 PRO A N 1
ATOM 1426 C CA . PRO A 1 180 ? 1.673 6.948 2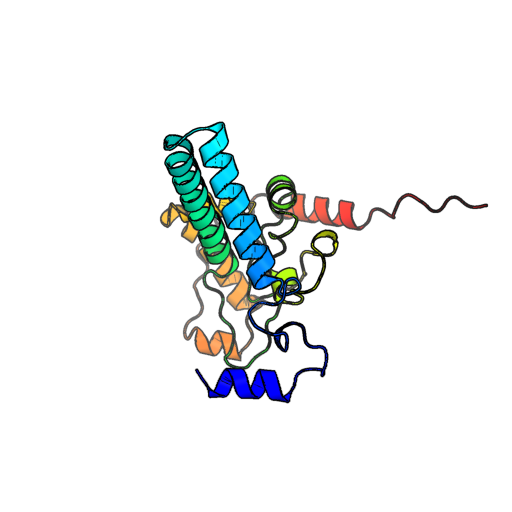7.399 1.00 48.09 180 PRO A CA 1
ATOM 1427 C C . PRO A 1 180 ? 1.599 7.880 26.186 1.00 48.09 180 PRO A C 1
ATOM 1429 O O . PRO A 1 180 ? 2.500 7.853 25.347 1.00 48.09 180 PRO A O 1
ATOM 1432 N N . ASP A 1 181 ? 0.526 8.671 26.102 1.00 47.84 181 ASP A N 1
ATOM 1433 C CA . ASP A 1 181 ? 0.261 9.629 25.024 1.00 47.84 181 ASP A CA 1
ATOM 1434 C C . ASP A 1 181 ? 1.454 10.577 24.836 1.00 47.84 181 ASP A C 1
ATOM 1436 O O . ASP A 1 181 ? 1.605 11.577 25.537 1.00 47.84 181 ASP A O 1
ATOM 1440 N N . THR A 1 182 ? 2.328 10.272 23.876 1.00 44.19 182 THR A N 1
ATOM 1441 C CA . THR A 1 182 ? 3.331 11.221 23.395 1.00 44.19 182 THR A CA 1
ATOM 1442 C C . THR A 1 182 ? 2.679 12.141 22.370 1.00 44.19 182 THR A C 1
ATOM 1444 O O . THR A 1 182 ? 2.991 12.083 21.182 1.00 44.19 182 THR A O 1
ATOM 1447 N N . GLY A 1 183 ? 1.755 12.970 22.849 1.00 40.59 183 GLY A N 1
ATOM 1448 C CA . GLY A 1 183 ? 1.233 14.148 22.175 1.00 40.59 183 GLY A CA 1
ATOM 1449 C C . GLY A 1 183 ? 0.344 13.880 20.962 1.00 40.59 183 GLY A C 1
ATOM 1450 O O . GLY A 1 183 ? 0.821 13.610 19.855 1.00 40.59 183 GLY A O 1
ATOM 1451 N N . ARG A 1 184 ? -0.950 14.179 21.130 1.00 45.88 184 ARG A N 1
ATOM 1452 C CA . ARG A 1 184 ? -1.816 14.736 20.076 1.00 45.88 184 ARG A CA 1
ATOM 1453 C C . ARG A 1 184 ? -1.056 15.792 19.265 1.00 45.88 184 ARG A C 1
ATOM 1455 O O . ARG A 1 184 ? -0.982 16.956 19.645 1.00 45.88 184 ARG A O 1
ATOM 1462 N N . THR A 1 185 ? -0.477 15.395 18.141 1.00 46.75 185 THR A N 1
ATOM 1463 C CA . THR A 1 185 ? 0.227 16.301 17.233 1.00 46.75 185 THR A CA 1
ATOM 1464 C C . THR A 1 185 ? -0.373 16.175 15.835 1.00 46.75 185 THR A C 1
ATOM 1466 O O . THR A 1 185 ? -0.394 15.110 15.224 1.00 46.75 185 THR A O 1
ATOM 1469 N N . GLY A 1 186 ? -0.936 17.286 15.351 1.00 40.44 186 GLY A N 1
ATOM 1470 C CA . GLY A 1 186 ? -1.243 17.558 13.940 1.00 40.44 186 GLY A CA 1
ATOM 1471 C C . GLY A 1 186 ? -2.514 16.953 13.327 1.00 40.44 186 GLY A C 1
ATOM 1472 O O . GLY A 1 186 ? -3.005 17.496 12.340 1.00 40.44 186 GLY A O 1
ATOM 1473 N N . VAL A 1 187 ? -3.076 15.875 13.884 1.00 53.28 187 VAL A N 1
ATOM 1474 C CA . VAL A 1 187 ? -4.167 15.113 13.231 1.00 53.28 187 VAL A CA 1
ATOM 1475 C C . VAL A 1 187 ? -5.489 15.896 13.147 1.00 53.28 187 VAL A C 1
ATOM 1477 O O . VAL A 1 187 ? -6.189 15.812 12.135 1.00 53.28 187 VAL A O 1
ATOM 1480 N N . ASP A 1 188 ? -5.799 16.724 14.147 1.00 45.09 188 ASP A N 1
ATOM 1481 C CA . ASP A 1 188 ? -7.076 17.454 14.210 1.00 45.09 188 ASP A CA 1
ATOM 1482 C C . ASP A 1 188 ? -7.168 18.605 13.190 1.00 45.09 188 ASP A C 1
ATOM 1484 O O . ASP A 1 188 ? -8.243 18.889 12.657 1.00 45.09 188 ASP A O 1
ATOM 1488 N N . VAL A 1 189 ? -6.036 19.222 12.835 1.00 44.00 189 VAL A N 1
ATOM 1489 C CA . VAL A 1 189 ? -5.985 20.345 11.877 1.00 44.00 189 VAL A CA 1
ATOM 1490 C C . VAL A 1 189 ? -6.153 19.852 10.434 1.00 44.00 189 VAL A C 1
ATOM 1492 O O . VAL A 1 189 ? -6.760 20.514 9.587 1.00 44.00 189 VAL A O 1
ATOM 1495 N N . GLU A 1 190 ? -5.671 18.648 10.136 1.00 44.97 190 GLU A N 1
ATOM 1496 C CA . GLU A 1 190 ? -5.662 18.133 8.769 1.00 44.97 190 GLU A CA 1
ATOM 1497 C C . GLU A 1 190 ? -6.915 17.325 8.419 1.00 44.97 190 GLU A C 1
ATOM 1499 O O . GLU A 1 190 ? -7.420 17.436 7.299 1.00 44.97 190 GLU A O 1
ATOM 1504 N N . ALA A 1 191 ? -7.509 16.630 9.396 1.00 42.12 191 ALA A N 1
ATOM 1505 C CA . ALA A 1 191 ? -8.856 16.074 9.264 1.00 42.12 191 ALA A CA 1
ATOM 1506 C C . ALA A 1 191 ? -9.905 17.181 9.026 1.00 42.12 191 ALA A C 1
ATOM 1508 O O . ALA A 1 191 ? -10.834 16.998 8.237 1.00 42.12 191 ALA A O 1
ATOM 1509 N N . ALA A 1 192 ? -9.739 18.358 9.645 1.00 42.28 192 ALA A N 1
ATOM 1510 C CA . ALA A 1 192 ? -10.564 19.536 9.364 1.00 42.28 192 ALA A CA 1
ATOM 1511 C C . ALA A 1 192 ? -10.350 20.071 7.934 1.00 42.28 192 ALA A C 1
ATOM 1513 O O . ALA A 1 192 ? -11.308 20.436 7.249 1.00 42.28 192 ALA A O 1
ATOM 1514 N N . THR A 1 193 ? -9.109 20.041 7.441 1.00 45.78 193 THR A N 1
ATOM 1515 C CA . THR A 1 193 ? -8.768 20.475 6.076 1.00 45.78 193 THR A CA 1
ATOM 1516 C C . THR A 1 193 ? -9.335 19.522 5.013 1.00 45.78 193 THR A C 1
ATOM 1518 O O . THR A 1 193 ? -9.859 19.969 3.993 1.00 45.78 193 THR A O 1
ATOM 1521 N N . GLN A 1 194 ? -9.321 18.210 5.269 1.00 51.97 194 GLN A N 1
ATOM 1522 C CA . GLN A 1 194 ? -9.894 17.202 4.370 1.00 51.97 194 GLN A CA 1
ATOM 1523 C C . GLN A 1 194 ? -11.430 17.225 4.354 1.00 51.97 194 GLN A C 1
ATOM 1525 O O . GLN A 1 194 ? -12.016 17.120 3.276 1.00 51.97 194 GLN A O 1
ATOM 1530 N N . ARG A 1 195 ? -12.091 17.467 5.498 1.00 53.03 195 ARG A N 1
ATOM 1531 C CA . ARG A 1 195 ? -13.547 17.716 5.546 1.00 53.03 195 ARG A CA 1
ATOM 1532 C C . ARG A 1 195 ? -13.948 18.932 4.707 1.00 53.03 195 ARG A C 1
ATOM 1534 O O . ARG A 1 195 ? -14.937 18.870 3.986 1.00 53.03 195 ARG A O 1
ATOM 1541 N N . ARG A 1 196 ? -13.143 20.000 4.738 1.00 46.16 196 ARG A N 1
ATOM 1542 C CA . ARG A 1 196 ? -13.365 21.231 3.958 1.00 46.16 196 ARG A CA 1
ATOM 1543 C C . ARG A 1 196 ? -13.131 21.052 2.452 1.00 46.16 196 ARG A C 1
ATOM 1545 O O . ARG A 1 196 ? -13.726 21.768 1.652 1.00 46.16 196 ARG A O 1
ATOM 1552 N N . ALA A 1 197 ? -12.273 20.111 2.057 1.00 46.81 197 ALA A N 1
ATOM 1553 C CA . ALA A 1 197 ? -12.073 19.745 0.655 1.00 46.81 197 ALA A CA 1
ATOM 1554 C C . ALA A 1 197 ? -13.203 18.845 0.123 1.00 46.81 197 ALA A C 1
ATOM 1556 O O . ALA A 1 197 ? -13.599 18.992 -1.030 1.00 46.81 197 ALA A O 1
ATOM 1557 N N . ALA A 1 198 ? -13.745 17.955 0.963 1.00 49.69 198 ALA A N 1
ATOM 1558 C CA . ALA A 1 198 ? -14.859 17.070 0.618 1.00 49.69 198 ALA A CA 1
ATOM 1559 C C . ALA A 1 198 ? -16.229 17.778 0.583 1.00 49.69 198 ALA A C 1
ATOM 1561 O O . ALA A 1 198 ? -17.130 17.314 -0.107 1.00 49.69 198 ALA A O 1
ATOM 1562 N N . SER A 1 199 ? -16.392 18.902 1.290 1.00 43.72 199 SER A N 1
ATOM 1563 C CA . SER A 1 199 ? -17.628 19.701 1.298 1.00 43.72 199 SER A CA 1
ATOM 1564 C C . SER A 1 199 ? -17.704 20.759 0.191 1.00 43.72 199 SER A C 1
ATOM 1566 O O . SER A 1 199 ? -18.641 21.557 0.162 1.00 43.72 199 SER A O 1
ATOM 1568 N N . ARG A 1 200 ? -16.716 20.812 -0.710 1.00 42.69 200 ARG A N 1
ATOM 1569 C CA . ARG A 1 200 ? -16.687 21.786 -1.801 1.00 42.69 200 ARG A CA 1
ATOM 1570 C C . ARG A 1 200 ? -17.586 21.275 -2.942 1.00 42.69 200 ARG A C 1
ATOM 1572 O O . ARG A 1 200 ? -17.281 20.216 -3.488 1.00 42.69 200 ARG A O 1
ATOM 1579 N N . PRO A 1 201 ? -18.683 21.972 -3.297 1.00 42.59 201 PRO A N 1
ATOM 1580 C CA . PRO A 1 201 ? -19.565 21.522 -4.370 1.00 42.59 201 PRO A CA 1
ATOM 1581 C C . PRO A 1 201 ? -18.797 21.467 -5.695 1.00 42.59 201 PRO A C 1
ATOM 1583 O O . PRO A 1 201 ? -17.908 22.291 -5.940 1.00 42.59 201 PRO A O 1
ATOM 1586 N N . ALA A 1 202 ? -19.119 20.472 -6.527 1.00 47.22 202 ALA A N 1
ATOM 1587 C CA . ALA A 1 202 ? -18.542 20.319 -7.855 1.00 47.22 202 ALA A CA 1
ATOM 1588 C C . ALA A 1 202 ? -18.800 21.599 -8.660 1.00 47.22 202 ALA A C 1
ATOM 1590 O O . ALA A 1 202 ? -19.943 21.992 -8.881 1.00 47.22 202 ALA A O 1
ATOM 1591 N N . ALA A 1 203 ? -17.731 22.287 -9.055 1.00 45.34 203 ALA A N 1
ATOM 1592 C CA . ALA A 1 203 ? -17.845 23.441 -9.928 1.00 45.34 203 ALA A CA 1
ATOM 1593 C C . ALA A 1 203 ? -18.244 22.949 -11.325 1.00 45.34 203 ALA A C 1
ATOM 1595 O O . ALA A 1 203 ? -17.416 22.352 -12.011 1.00 45.34 203 ALA A O 1
ATOM 1596 N N . GLY A 1 204 ? -19.494 23.189 -11.727 1.00 44.19 204 GLY A N 1
ATOM 1597 C CA . GLY A 1 204 ? -19.917 23.008 -13.115 1.00 44.19 204 GLY A CA 1
ATOM 1598 C C . GLY A 1 204 ? -21.344 22.513 -13.319 1.00 44.19 204 GLY A C 1
ATOM 1599 O O . GLY A 1 204 ? -21.526 21.476 -13.938 1.00 44.19 204 GLY A O 1
ATOM 1600 N N . GLU A 1 205 ? -22.340 23.280 -12.884 1.00 42.12 205 GLU A N 1
ATOM 1601 C CA . GLU A 1 205 ? -23.623 23.357 -13.592 1.00 42.12 205 GLU A CA 1
ATOM 1602 C C . GLU A 1 205 ? -23.954 24.846 -13.724 1.00 42.12 205 GLU A C 1
ATOM 1604 O O . GLU A 1 205 ? -24.320 25.513 -12.757 1.00 42.12 205 GLU A O 1
ATOM 1609 N N . ALA A 1 206 ? -23.691 25.399 -14.908 1.00 39.47 206 ALA A N 1
ATOM 1610 C CA . ALA A 1 206 ? -24.172 26.721 -15.282 1.00 39.47 206 ALA A CA 1
ATOM 1611 C C . ALA A 1 206 ? -25.630 26.574 -15.751 1.00 39.47 206 ALA A C 1
ATOM 1613 O O . ALA A 1 206 ? -25.899 25.668 -16.544 1.00 39.47 206 ALA A O 1
ATOM 1614 N N . PRO A 1 207 ? -26.572 27.406 -15.274 1.00 42.44 207 PRO A N 1
ATOM 1615 C CA . PRO A 1 207 ? -27.936 27.384 -15.779 1.00 42.44 207 PRO A CA 1
ATOM 1616 C C . PRO A 1 207 ? -28.001 27.981 -17.195 1.00 42.44 207 PRO A C 1
ATOM 1618 O O . PRO A 1 207 ? -27.159 28.800 -17.564 1.00 42.44 207 PRO A O 1
ATOM 1621 N N . ALA A 1 208 ? -28.992 27.487 -17.942 1.00 45.06 208 ALA A N 1
ATOM 1622 C CA . ALA A 1 208 ? -29.268 27.669 -19.371 1.00 45.06 208 ALA A CA 1
ATOM 1623 C C . ALA A 1 208 ? -29.260 29.113 -19.898 1.00 45.06 208 ALA A C 1
ATOM 1625 O O . ALA A 1 208 ? -29.672 30.029 -19.151 1.00 45.06 208 ALA A O 1
#

Sequence (208 aa):
MRRVWRCVRDRGPPHAPWARPWFSPHNRFLQGIVLQMVLVGLVVALAGPSGIVAFAITAGINVVVIEAGNYIGHYGLVRAPGRPVRPRHSWNAPRFFSTSMMVNLPRHSHHHRSAGKPYWELTVLEDAPVYPFGTAVMSAIALFPSLFFRIVEPRLADWDERLASDDERALLGKPRRAAPDTGRTGVDVEAATQRRAASRPAAGEAPA

Secondary structure (DSSP, 8-state):
-HHHHHHHHHTS-TT-GGGS-TT-TT-HHHHHHHHHHHHHHHHHHHHTHHHHHHHHHHHHHHHHHHHHHHHHHHTT----TTPPP-GGGS-B---HHHHHHTTTTT-HHHHHH-TTS-GGG----TTS-B-SS-HHHHHHHHTSHHHHHHHHHHHHHHHHHHT--HHHHHHHSSPPPPPP-----SHHHHHHHHHHHHTSPPS-----

Radius of gyration: 22.09 Å; chains: 1; bounding box: 54×57×56 Å

pLDDT: mean 80.51, std 18.62, range [38.62, 96.06]

Foldseek 3Di:
DVVVVVVCVVPDDPVRLVVDDPPDPSNVVVVVVVVVVVVQVVLCVVPNPVSVVVVVVVVVVVVLLVVLLVCQQQPPADDFPPDAQAQARTEAADDPVLCVVVLNCSLPSQCRNCVPDHSVPRDNDPLHHYFPHHSVVLSVLVVPVVSNCVRVLLSSLVCLPPRDDPSRVVVVVDRRDRDPPPDPPDPVVVVVVVVVVVPDDDPDDDDD